Protein AF-A0A6J8DBR2-F1 (afdb_monomer_lite)

Structure (mmCIF, N/CA/C/O backbone):
data_AF-A0A6J8DBR2-F1
#
_entry.id   AF-A0A6J8DBR2-F1
#
loop_
_atom_site.group_PDB
_atom_site.id
_atom_site.type_symbol
_atom_site.label_atom_id
_atom_site.label_alt_id
_atom_site.label_comp_id
_atom_site.label_asym_id
_atom_site.label_entity_id
_atom_site.label_seq_id
_atom_site.pdbx_PDB_ins_code
_atom_site.Cartn_x
_atom_site.Cartn_y
_atom_site.Cartn_z
_atom_site.occupancy
_atom_site.B_iso_or_equiv
_atom_site.auth_seq_id
_atom_site.auth_comp_id
_atom_site.auth_asym_id
_atom_site.auth_atom_id
_atom_site.pdbx_PDB_model_num
ATOM 1 N N . MET A 1 1 ? 17.449 2.218 -19.842 1.00 31.30 1 MET A N 1
ATOM 2 C CA . MET A 1 1 ? 16.636 1.749 -18.700 1.00 31.30 1 MET A CA 1
ATOM 3 C C . MET A 1 1 ? 17.325 2.241 -17.444 1.00 31.30 1 MET A C 1
ATOM 5 O O . MET A 1 1 ? 18.382 1.728 -17.113 1.00 31.30 1 MET A O 1
ATOM 9 N N . THR A 1 2 ? 16.802 3.295 -16.831 1.00 33.81 2 THR A N 1
ATOM 10 C CA . THR A 1 2 ? 17.349 3.922 -15.623 1.00 33.81 2 THR A CA 1
ATOM 11 C C . THR A 1 2 ? 16.682 3.278 -14.413 1.00 33.81 2 THR A C 1
ATOM 13 O O . THR A 1 2 ? 15.585 3.659 -14.018 1.00 33.81 2 THR A O 1
ATOM 16 N N . TYR A 1 3 ? 17.304 2.231 -13.873 1.00 38.84 3 TYR A N 1
ATOM 17 C CA . TYR A 1 3 ? 16.944 1.744 -12.544 1.00 38.84 3 TYR A CA 1
ATOM 18 C C . TYR A 1 3 ? 17.380 2.788 -11.505 1.00 38.84 3 TYR A C 1
ATOM 20 O O . TYR A 1 3 ? 18.419 3.419 -11.684 1.00 38.84 3 TYR A O 1
ATOM 28 N N . ILE A 1 4 ? 16.598 2.986 -10.440 1.00 47.44 4 ILE A N 1
ATOM 29 C CA . ILE A 1 4 ? 16.997 3.879 -9.339 1.00 47.44 4 ILE A CA 1
ATOM 30 C C . ILE A 1 4 ? 18.270 3.349 -8.650 1.00 47.44 4 ILE A C 1
ATOM 32 O O . ILE A 1 4 ? 18.512 2.147 -8.662 1.00 47.44 4 ILE A 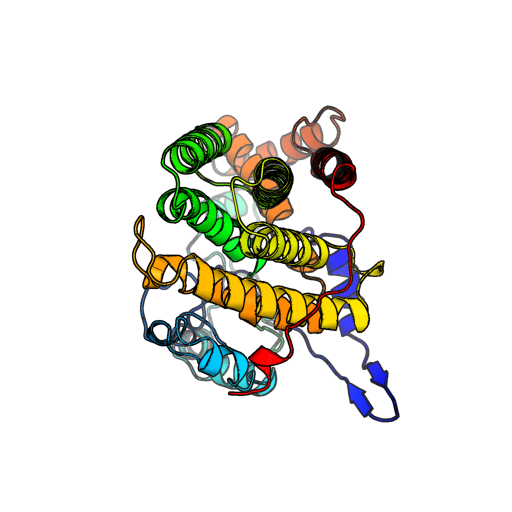O 1
ATOM 36 N N . ASN A 1 5 ? 19.072 4.200 -8.004 1.00 53.81 5 ASN A N 1
ATOM 37 C CA . ASN A 1 5 ? 20.352 3.771 -7.407 1.00 53.81 5 ASN A CA 1
ATOM 38 C C . ASN A 1 5 ? 20.201 2.621 -6.399 1.00 53.81 5 ASN A C 1
ATOM 40 O O . ASN A 1 5 ? 20.903 1.625 -6.513 1.00 53.81 5 ASN A O 1
ATOM 44 N N . ALA A 1 6 ? 19.190 2.682 -5.522 1.00 49.78 6 ALA A N 1
ATOM 45 C CA . ALA A 1 6 ? 18.876 1.596 -4.581 1.00 49.78 6 ALA A CA 1
ATOM 46 C C . ALA A 1 6 ? 18.621 0.250 -5.284 1.00 49.78 6 ALA A C 1
ATOM 48 O O . ALA A 1 6 ? 18.803 -0.820 -4.717 1.00 49.78 6 ALA A O 1
ATOM 49 N N . ARG A 1 7 ? 18.176 0.295 -6.542 1.00 55.38 7 ARG A N 1
ATOM 50 C CA . ARG A 1 7 ? 17.986 -0.888 -7.368 1.00 55.38 7 ARG A CA 1
ATOM 51 C C . ARG A 1 7 ? 19.283 -1.403 -7.975 1.00 55.38 7 ARG A C 1
ATOM 53 O O . ARG A 1 7 ? 19.456 -2.612 -8.069 1.00 55.38 7 ARG A O 1
ATOM 60 N N . LEU A 1 8 ? 20.167 -0.519 -8.409 1.00 57.44 8 LEU A N 1
ATOM 61 C CA . LEU A 1 8 ? 21.484 -0.930 -8.888 1.00 57.44 8 LEU A CA 1
ATOM 62 C C . LEU A 1 8 ? 22.277 -1.595 -7.751 1.00 57.44 8 LEU A C 1
ATOM 64 O O . LEU A 1 8 ? 22.785 -2.693 -7.946 1.00 57.44 8 LEU A O 1
ATOM 68 N N . GLU A 1 9 ? 22.231 -1.010 -6.551 1.00 61.28 9 GLU A N 1
ATOM 69 C CA . GLU A 1 9 ? 22.830 -1.560 -5.326 1.00 61.28 9 GLU A CA 1
ATOM 70 C C . GLU A 1 9 ? 22.276 -2.952 -4.973 1.00 61.28 9 GLU A C 1
ATOM 72 O O . GLU A 1 9 ? 23.047 -3.888 -4.770 1.00 61.28 9 GLU A O 1
ATOM 77 N N . ASP A 1 10 ? 20.947 -3.131 -4.964 1.00 56.19 10 ASP A N 1
ATOM 78 C CA . ASP A 1 10 ? 20.334 -4.445 -4.717 1.00 56.19 10 ASP A CA 1
ATOM 79 C C . ASP A 1 10 ? 20.822 -5.493 -5.733 1.00 56.19 10 ASP A C 1
ATOM 81 O O . ASP A 1 10 ? 21.137 -6.621 -5.362 1.00 56.19 10 ASP A O 1
ATOM 85 N N . ILE A 1 11 ? 20.891 -5.142 -7.023 1.00 57.16 11 ILE A N 1
ATOM 86 C CA . ILE A 1 11 ? 21.335 -6.065 -8.081 1.00 57.16 11 ILE A CA 1
ATOM 87 C C . ILE A 1 11 ? 22.791 -6.498 -7.867 1.00 57.16 11 ILE A C 1
ATOM 89 O O . ILE A 1 11 ? 23.103 -7.671 -8.083 1.00 57.16 11 ILE A O 1
ATOM 93 N N . GLU A 1 12 ? 23.659 -5.580 -7.445 1.00 60.53 12 GLU A N 1
ATOM 94 C CA . GLU A 1 12 ? 25.066 -5.863 -7.149 1.00 60.53 12 GLU A CA 1
ATOM 95 C C . GLU A 1 12 ? 25.210 -6.777 -5.923 1.00 60.53 12 GLU A C 1
ATOM 97 O O . GLU A 1 12 ? 25.895 -7.796 -5.999 1.00 60.53 12 GLU A O 1
ATOM 102 N N . LEU A 1 13 ? 24.488 -6.492 -4.833 1.00 56.69 13 LEU A N 1
ATOM 103 C CA . LEU A 1 13 ? 24.531 -7.286 -3.596 1.00 56.69 13 LEU A CA 1
ATOM 104 C C . LEU A 1 13 ? 23.936 -8.694 -3.754 1.00 56.69 13 LEU A C 1
ATOM 106 O O . LEU A 1 13 ? 24.367 -9.632 -3.087 1.00 56.69 13 LEU A O 1
ATOM 110 N N . LEU A 1 14 ? 22.961 -8.867 -4.648 1.00 55.88 14 LEU A N 1
ATOM 111 C CA . LEU A 1 14 ? 22.326 -10.160 -4.933 1.00 55.88 14 LEU A CA 1
ATOM 112 C C . LEU A 1 14 ? 23.203 -11.113 -5.763 1.00 55.88 14 LEU A C 1
ATOM 114 O O . LEU A 1 14 ? 22.860 -12.290 -5.914 1.00 55.88 14 LEU A O 1
ATOM 118 N N . ALA A 1 15 ? 24.306 -10.627 -6.337 1.00 53.41 15 ALA A N 1
ATOM 119 C CA . ALA A 1 15 ? 25.238 -11.461 -7.090 1.00 53.41 15 ALA A CA 1
ATOM 120 C C . ALA A 1 15 ? 26.110 -12.343 -6.177 1.00 53.41 15 ALA A C 1
ATOM 122 O O . ALA A 1 15 ? 26.599 -13.387 -6.621 1.00 53.41 15 ALA A O 1
ATOM 123 N N . GLU A 1 16 ? 26.269 -11.957 -4.909 1.00 54.34 16 GLU A N 1
ATOM 124 C CA . GLU A 1 16 ? 27.144 -12.617 -3.945 1.00 54.34 16 GLU A CA 1
ATOM 125 C C . GLU A 1 16 ? 26.337 -13.439 -2.929 1.00 54.34 16 GLU A C 1
ATOM 127 O O . GLU A 1 16 ? 25.339 -12.996 -2.362 1.00 54.34 16 GLU A O 1
ATOM 132 N N . GLY A 1 17 ? 26.762 -14.682 -2.695 1.00 56.06 17 GLY A N 1
ATOM 133 C CA . GLY A 1 17 ? 26.164 -15.530 -1.668 1.00 56.06 17 GLY A CA 1
ATOM 134 C C . GLY A 1 17 ? 26.441 -14.982 -0.272 1.00 56.06 17 GLY A C 1
ATOM 135 O O . GLY A 1 17 ? 27.594 -14.764 0.088 1.00 56.06 17 GLY A O 1
ATOM 136 N N . THR A 1 18 ? 25.410 -14.800 0.548 1.00 56.75 18 THR A N 1
ATOM 137 C CA . THR A 1 18 ? 25.571 -14.330 1.929 1.00 56.75 18 THR A CA 1
ATOM 138 C C . THR A 1 18 ? 25.782 -15.517 2.865 1.00 56.75 18 THR A C 1
ATOM 140 O O . THR A 1 18 ? 24.932 -16.396 2.941 1.00 56.75 18 THR A O 1
ATOM 143 N N . ASN A 1 19 ? 26.880 -15.572 3.623 1.00 54.66 19 ASN A N 1
ATOM 144 C CA . ASN A 1 19 ? 27.064 -16.599 4.655 1.00 54.66 19 ASN A CA 1
ATOM 145 C C . ASN A 1 19 ? 26.562 -16.090 6.010 1.00 54.66 19 ASN A C 1
ATOM 147 O O . ASN A 1 19 ? 27.045 -15.074 6.509 1.00 54.66 19 ASN A O 1
ATOM 151 N N . TYR A 1 20 ? 25.636 -16.808 6.642 1.00 47.53 20 TYR A N 1
ATOM 152 C CA . TYR A 1 20 ? 25.272 -16.558 8.033 1.00 47.53 20 TYR A CA 1
ATOM 153 C C . TYR A 1 20 ? 25.314 -17.855 8.838 1.00 47.53 20 TYR A C 1
ATOM 155 O O . TYR A 1 20 ? 24.566 -18.795 8.571 1.00 47.53 20 TYR A O 1
ATOM 163 N N . LYS A 1 21 ? 26.193 -17.893 9.850 1.00 66.62 21 LYS A N 1
ATOM 164 C CA . LYS A 1 21 ? 26.411 -19.048 10.742 1.00 66.62 21 LYS A CA 1
ATOM 165 C C . LYS A 1 21 ? 26.707 -20.358 9.991 1.00 66.62 21 LYS A C 1
ATOM 167 O O . LYS A 1 21 ? 26.198 -21.412 10.357 1.00 66.62 21 LYS A O 1
ATOM 172 N N . GLY A 1 22 ? 27.517 -20.289 8.933 1.00 60.62 22 GLY A N 1
ATOM 173 C CA . GLY A 1 22 ? 27.901 -21.456 8.133 1.00 60.62 22 GLY A CA 1
ATOM 174 C C . GLY A 1 22 ? 26.866 -21.872 7.085 1.00 60.62 22 GLY A C 1
ATOM 175 O O . GLY A 1 22 ? 27.124 -22.794 6.316 1.00 60.62 22 GLY A O 1
ATOM 176 N N . ILE A 1 23 ? 25.721 -21.189 7.012 1.00 44.62 23 ILE A N 1
ATOM 177 C CA . ILE A 1 23 ? 24.704 -21.405 5.983 1.00 44.62 23 ILE A CA 1
ATOM 178 C C . ILE A 1 23 ? 24.906 -20.348 4.896 1.00 44.62 23 ILE A C 1
ATOM 180 O O . ILE A 1 23 ? 24.787 -19.153 5.162 1.00 44.62 23 ILE A O 1
ATOM 184 N N . ASN A 1 24 ? 25.224 -20.787 3.678 1.00 49.47 24 ASN A N 1
ATOM 185 C CA . ASN A 1 24 ? 25.293 -19.917 2.504 1.00 49.47 24 ASN A CA 1
ATOM 186 C C . ASN A 1 24 ? 23.889 -19.698 1.924 1.00 49.47 24 ASN A C 1
ATOM 188 O O . ASN A 1 24 ? 23.229 -20.640 1.484 1.00 49.47 24 ASN A O 1
ATOM 192 N N . PHE A 1 25 ? 23.468 -18.442 1.885 1.00 46.59 25 PHE A N 1
ATOM 193 C CA . PHE A 1 25 ? 22.261 -17.941 1.247 1.00 46.59 25 PHE A CA 1
ATOM 194 C C . PHE A 1 25 ? 22.632 -17.417 -0.143 1.00 46.59 25 PHE A C 1
ATOM 196 O O . PHE A 1 25 ? 23.200 -16.342 -0.288 1.00 46.59 25 PHE A O 1
ATOM 203 N N . ASN A 1 26 ? 22.340 -18.200 -1.180 1.00 53.78 26 ASN A N 1
ATOM 204 C CA . ASN A 1 26 ? 22.498 -17.783 -2.576 1.00 53.78 26 ASN A CA 1
ATOM 205 C C . ASN A 1 26 ? 21.139 -17.325 -3.117 1.00 53.78 26 ASN A C 1
ATOM 207 O O . ASN A 1 26 ? 20.490 -18.053 -3.879 1.00 53.78 26 ASN A O 1
ATOM 211 N N . ASP A 1 27 ? 20.686 -16.144 -2.702 1.00 49.22 27 ASP A N 1
ATOM 212 C CA . ASP A 1 27 ? 19.387 -15.612 -3.114 1.00 49.22 27 ASP A CA 1
ATOM 213 C C . ASP A 1 27 ? 19.459 -15.080 -4.554 1.00 49.22 27 ASP A C 1
ATOM 215 O O . ASP A 1 27 ? 19.742 -13.918 -4.826 1.00 49.22 27 ASP A O 1
ATOM 219 N N . LYS A 1 28 ? 19.193 -15.962 -5.527 1.00 43.69 28 LYS A N 1
ATOM 220 C CA . LYS A 1 28 ? 19.110 -15.594 -6.948 1.00 43.69 28 LYS A CA 1
ATOM 221 C C . LYS A 1 28 ? 17.783 -14.910 -7.240 1.00 43.69 28 LYS A C 1
ATOM 223 O O . LYS A 1 28 ? 16.779 -15.567 -7.523 1.00 43.69 28 LYS A O 1
ATOM 228 N N . ILE A 1 29 ? 17.798 -13.586 -7.221 1.00 40.94 29 ILE A N 1
ATOM 229 C CA . ILE A 1 29 ? 16.631 -12.765 -7.522 1.00 40.94 29 ILE A CA 1
ATOM 230 C C . ILE A 1 29 ? 16.645 -12.339 -8.986 1.00 40.94 29 ILE A C 1
ATOM 232 O O . ILE A 1 29 ? 17.673 -12.176 -9.637 1.00 40.94 29 ILE A O 1
ATOM 236 N N . ARG A 1 30 ? 15.446 -12.264 -9.540 1.00 43.66 30 ARG A N 1
ATOM 237 C CA . ARG A 1 30 ? 15.173 -12.135 -10.960 1.00 43.66 30 ARG A CA 1
ATOM 238 C C . ARG A 1 30 ? 13.923 -11.290 -11.094 1.00 43.66 30 ARG A C 1
ATOM 240 O O . ARG A 1 30 ? 13.002 -11.505 -10.311 1.00 43.66 30 ARG A O 1
ATOM 247 N N . ILE A 1 31 ? 13.887 -10.319 -12.003 1.00 39.56 31 ILE A N 1
ATOM 248 C CA . ILE A 1 31 ? 12.867 -9.268 -11.916 1.00 39.56 31 ILE A CA 1
ATOM 249 C C . ILE A 1 31 ? 12.296 -8.964 -13.293 1.00 39.56 31 ILE A C 1
ATOM 251 O O . ILE A 1 31 ? 13.036 -8.699 -14.236 1.00 39.56 31 ILE A O 1
ATOM 255 N N . CYS A 1 32 ? 10.973 -9.056 -13.403 1.00 37.34 32 CYS A N 1
ATOM 256 C CA . CYS A 1 32 ? 10.223 -8.807 -14.627 1.00 37.34 32 CYS A CA 1
ATOM 257 C C . CYS A 1 32 ? 9.360 -7.553 -14.518 1.00 37.34 32 CYS A C 1
ATOM 259 O O . CYS A 1 32 ? 8.830 -7.236 -13.457 1.00 37.34 32 CYS A O 1
ATOM 261 N N . SER A 1 33 ? 9.186 -6.897 -15.661 1.00 33.50 33 SER A N 1
ATOM 262 C CA . SER A 1 33 ? 8.211 -5.845 -15.912 1.00 33.50 33 SER A CA 1
ATOM 263 C C . SER A 1 33 ? 6.833 -6.453 -16.209 1.00 33.50 33 SER A C 1
ATOM 265 O O . SER A 1 33 ? 6.676 -7.229 -17.152 1.00 33.50 33 SER A O 1
ATOM 267 N N . GLY A 1 34 ? 5.829 -6.107 -15.401 1.00 40.66 34 GLY A N 1
ATOM 268 C CA . GLY A 1 34 ? 4.424 -6.437 -15.646 1.00 40.66 34 GLY A CA 1
ATOM 269 C C . GLY A 1 34 ? 3.565 -6.325 -14.386 1.00 40.66 34 GLY A C 1
ATOM 270 O O . GLY A 1 34 ? 3.950 -6.826 -13.333 1.00 40.66 34 GLY A O 1
ATOM 271 N N . ASP A 1 35 ? 2.390 -5.707 -14.507 1.00 43.00 35 ASP A N 1
ATOM 272 C CA . ASP A 1 35 ? 1.437 -5.584 -13.401 1.00 43.00 35 ASP A CA 1
ATOM 273 C C . ASP A 1 35 ? 0.797 -6.944 -13.077 1.00 43.00 35 ASP A C 1
ATOM 275 O O . ASP A 1 35 ? 0.165 -7.556 -13.942 1.00 43.00 35 ASP A O 1
ATOM 279 N N . ASN A 1 36 ? 0.925 -7.384 -11.820 1.00 46.94 36 ASN A N 1
ATOM 280 C CA . ASN A 1 36 ? 0.110 -8.421 -11.170 1.00 46.94 36 ASN A CA 1
ATOM 281 C C . ASN A 1 36 ? -0.189 -9.686 -12.013 1.00 46.94 36 ASN A C 1
ATOM 283 O O . ASN A 1 36 ? -1.355 -9.929 -12.342 1.00 46.94 36 ASN A O 1
ATOM 287 N N . PRO A 1 37 ? 0.802 -10.545 -12.338 1.00 46.62 37 PRO A N 1
ATOM 288 C CA . PRO A 1 37 ? 0.497 -11.816 -12.990 1.00 46.62 37 PRO A CA 1
ATOM 289 C C . PRO A 1 37 ? -0.256 -12.745 -12.025 1.00 46.62 37 PRO A C 1
ATOM 291 O O . PRO A 1 37 ? 0.231 -13.099 -10.946 1.00 46.62 37 PRO A O 1
ATOM 294 N N . ALA A 1 38 ? -1.452 -13.170 -12.423 1.00 46.66 38 ALA A N 1
ATOM 295 C CA . ALA A 1 38 ? -2.179 -14.240 -11.749 1.00 46.66 38 ALA A CA 1
ATOM 296 C C . ALA A 1 38 ? -1.380 -15.558 -11.843 1.00 46.66 38 ALA A C 1
ATOM 298 O O . ALA A 1 38 ? -0.796 -15.848 -12.880 1.00 46.66 38 ALA A O 1
ATOM 299 N N . ARG A 1 39 ? -1.374 -16.418 -10.809 1.00 51.16 39 ARG A N 1
ATOM 300 C CA . ARG A 1 39 ? -0.570 -17.675 -10.813 1.00 51.16 39 ARG A CA 1
ATOM 301 C C . ARG A 1 39 ? -0.874 -18.599 -11.987 1.00 51.16 39 ARG A C 1
ATOM 303 O O . ARG A 1 39 ? -0.019 -19.364 -12.409 1.00 51.16 39 ARG A O 1
ATOM 310 N N . GLN A 1 40 ? -2.104 -18.545 -12.480 1.00 51.47 40 GLN A N 1
ATOM 311 C CA . GLN A 1 40 ? -2.572 -19.344 -13.611 1.00 51.47 40 GLN A CA 1
ATOM 312 C C . GLN A 1 40 ? -2.138 -18.753 -14.964 1.00 51.47 40 GLN A C 1
ATOM 314 O O . GLN A 1 40 ? -2.174 -19.447 -15.978 1.00 51.47 40 GLN A O 1
ATOM 319 N N . PHE A 1 41 ? -1.736 -17.478 -14.975 1.00 46.97 41 PHE A N 1
ATOM 320 C CA . PHE A 1 41 ? -1.455 -16.668 -16.153 1.00 46.97 41 PHE A CA 1
ATOM 321 C C . PHE A 1 41 ? -0.109 -15.959 -15.961 1.00 46.97 41 PHE A C 1
ATOM 323 O O . PHE A 1 41 ? -0.001 -14.862 -15.426 1.00 46.97 41 PHE A O 1
ATOM 330 N N . GLU A 1 42 ? 0.937 -16.641 -16.404 1.00 47.50 42 GLU A N 1
ATOM 331 C CA . GLU A 1 42 ? 2.366 -16.394 -16.169 1.00 47.50 42 GLU A CA 1
ATOM 332 C C . GLU A 1 42 ? 2.919 -15.039 -16.641 1.00 47.50 42 GLU A C 1
ATOM 334 O O . GLU A 1 42 ? 4.114 -14.784 -16.505 1.00 47.50 42 GLU A O 1
ATOM 339 N N . SER A 1 43 ? 2.090 -14.162 -17.210 1.00 38.00 43 SER A N 1
ATOM 340 C CA . SER A 1 43 ? 2.501 -12.824 -17.630 1.00 38.00 43 SER A CA 1
ATOM 341 C C . SER A 1 43 ? 1.312 -11.871 -17.783 1.00 38.00 43 SER A C 1
ATOM 343 O O . SER A 1 43 ? 0.372 -12.171 -18.523 1.00 38.00 43 SER A O 1
ATOM 345 N N . GLY A 1 44 ? 1.434 -10.678 -17.195 1.00 40.94 44 GLY A N 1
ATOM 346 C CA . GLY A 1 44 ? 0.600 -9.510 -17.489 1.00 40.94 44 GLY A CA 1
ATOM 347 C C . GLY A 1 44 ? -0.799 -9.507 -16.871 1.00 40.94 44 GLY A C 1
ATOM 348 O O . GLY A 1 44 ? -1.240 -10.478 -16.259 1.00 40.94 44 GLY A O 1
ATOM 349 N N . GLN A 1 45 ? -1.490 -8.377 -17.069 1.00 34.78 45 GLN A N 1
ATOM 350 C CA . GLN A 1 45 ? -2.855 -8.103 -16.613 1.00 34.78 45 GLN A CA 1
ATOM 351 C C . GLN A 1 45 ? -3.884 -9.042 -17.271 1.00 34.78 45 GLN A C 1
ATOM 353 O O . GLN A 1 45 ? -4.685 -8.624 -18.106 1.00 34.78 45 GLN A O 1
ATOM 358 N N . GLN A 1 46 ? -3.908 -10.323 -16.912 1.00 41.25 46 GLN A N 1
ATOM 359 C CA . GLN A 1 46 ? -5.060 -11.171 -17.200 1.00 41.25 46 GLN A CA 1
ATOM 360 C C . GLN A 1 46 ? -5.986 -11.188 -15.987 1.00 41.25 46 GLN A C 1
ATOM 362 O O . GLN A 1 46 ? -5.720 -11.804 -14.958 1.00 41.25 46 GLN A O 1
ATOM 367 N N . ARG A 1 47 ? -7.098 -10.454 -16.121 1.00 41.06 47 ARG A N 1
ATOM 368 C CA . ARG A 1 47 ? -8.219 -10.458 -15.177 1.00 41.06 47 ARG A CA 1
ATOM 369 C C . ARG A 1 47 ? -8.987 -11.773 -15.334 1.00 41.06 47 ARG A C 1
ATOM 371 O O . ARG A 1 47 ? -9.778 -11.919 -16.258 1.00 41.06 47 ARG A O 1
ATOM 378 N N . GLY A 1 48 ? -8.751 -12.725 -14.436 1.00 49.47 48 GLY A N 1
ATOM 379 C CA . GLY A 1 48 ? -9.451 -14.011 -14.400 1.00 49.47 48 GLY A CA 1
ATOM 380 C C . GLY A 1 48 ? -8.631 -15.087 -13.689 1.00 49.47 48 GLY A C 1
ATOM 381 O O . GLY A 1 48 ? -7.420 -14.947 -13.556 1.00 49.47 48 GLY A O 1
ATOM 382 N N . GLY A 1 49 ? -9.289 -16.148 -13.214 1.00 57.59 49 GLY A N 1
ATOM 383 C CA . GLY A 1 49 ? -8.646 -17.281 -12.534 1.00 57.59 49 GLY A CA 1
ATOM 384 C C . GLY A 1 49 ? -8.927 -17.390 -11.031 1.00 57.59 49 GLY A C 1
ATOM 385 O O . GLY A 1 49 ? -9.468 -16.472 -10.417 1.00 57.59 49 GLY A O 1
ATOM 386 N N . GLN A 1 50 ? -8.583 -18.538 -10.437 1.00 65.38 50 GLN A N 1
ATOM 387 C CA . GLN A 1 50 ? -8.761 -18.781 -8.991 1.00 65.38 50 GLN A CA 1
ATOM 388 C C . GLN A 1 50 ? -7.663 -18.111 -8.155 1.00 65.38 50 GLN A C 1
ATOM 390 O O . GLN A 1 50 ? -7.906 -17.741 -7.012 1.00 65.38 50 GLN A O 1
ATOM 395 N N . TYR A 1 51 ? -6.475 -17.891 -8.725 1.00 69.31 51 TYR A N 1
ATOM 396 C CA . TYR A 1 51 ? -5.309 -17.356 -8.016 1.00 69.31 51 TYR A CA 1
ATOM 397 C C . TYR A 1 51 ? -4.889 -16.002 -8.583 1.00 69.31 51 TYR A C 1
ATOM 399 O O . TYR A 1 51 ? -4.419 -15.924 -9.716 1.00 69.31 51 TYR A O 1
ATOM 407 N N . SER A 1 52 ? -4.998 -14.949 -7.779 1.00 66.62 52 SER A N 1
ATOM 408 C CA . SER A 1 52 ? -4.582 -13.586 -8.138 1.00 66.62 52 SER A CA 1
ATOM 409 C C . SER A 1 52 ? -3.141 -13.245 -7.735 1.00 66.62 52 SER A C 1
ATOM 411 O O . SER A 1 52 ? -2.601 -12.263 -8.228 1.00 66.62 52 SER A O 1
ATOM 413 N N . CYS A 1 53 ? -2.511 -14.058 -6.879 1.00 68.31 53 CYS A N 1
ATOM 414 C CA . CYS A 1 53 ? -1.102 -13.965 -6.473 1.00 68.31 53 CYS A CA 1
ATOM 415 C C . CYS A 1 53 ? -0.343 -15.232 -6.902 1.00 68.31 53 CYS A C 1
ATOM 417 O O . CYS A 1 53 ? -0.928 -16.315 -6.959 1.00 68.31 53 CYS A O 1
ATOM 419 N N . LEU A 1 54 ? 0.984 -15.146 -7.052 1.00 64.88 54 LEU A N 1
ATOM 420 C CA . LEU A 1 54 ? 1.874 -16.315 -7.190 1.00 64.88 54 LEU A CA 1
ATOM 421 C C . LEU A 1 54 ? 2.016 -17.141 -5.903 1.00 64.88 54 LEU A C 1
ATOM 423 O O . LEU A 1 54 ? 2.589 -18.227 -5.928 1.00 64.88 54 LEU A O 1
ATOM 427 N N . CYS A 1 55 ? 1.494 -16.633 -4.788 1.00 71.12 55 CYS A N 1
ATOM 428 C CA . CYS A 1 55 ? 1.595 -17.269 -3.487 1.00 71.12 55 CYS A CA 1
ATOM 429 C C . CYS A 1 55 ? 0.844 -18.590 -3.399 1.00 71.12 55 CYS A C 1
ATOM 431 O O . CYS A 1 55 ? 1.266 -19.458 -2.659 1.00 71.12 55 CYS A O 1
ATOM 433 N N . GLY A 1 56 ? -0.208 -18.767 -4.202 1.00 70.44 56 GLY A N 1
ATOM 434 C CA . GLY A 1 56 ? -0.970 -20.008 -4.245 1.00 70.44 56 GLY A CA 1
ATOM 435 C C . GLY A 1 56 ? -2.165 -20.069 -3.302 1.00 70.44 56 GLY A C 1
ATOM 436 O O . GLY A 1 56 ? -2.846 -21.092 -3.275 1.00 70.44 56 GLY A O 1
ATOM 437 N N . VAL A 1 57 ? -2.469 -18.971 -2.611 1.00 78.69 57 VAL A N 1
ATOM 438 C CA . VAL A 1 57 ? -3.743 -18.781 -1.913 1.00 78.69 57 VAL A CA 1
ATOM 439 C C . VAL A 1 57 ? -4.818 -18.407 -2.935 1.00 78.69 57 VAL A C 1
ATOM 441 O O . VAL A 1 57 ? -4.625 -17.486 -3.735 1.00 78.69 57 VAL A O 1
ATOM 444 N N . ASP A 1 58 ? -5.943 -19.129 -2.929 1.00 80.38 58 ASP A N 1
ATOM 445 C CA . ASP A 1 58 ? -7.105 -18.799 -3.764 1.00 80.38 58 ASP A CA 1
ATOM 446 C C . ASP A 1 58 ? -7.582 -17.375 -3.437 1.00 80.38 58 ASP A C 1
ATOM 448 O O . ASP A 1 58 ? -7.687 -16.989 -2.272 1.00 80.38 58 ASP A O 1
ATOM 452 N N . SER A 1 59 ? -7.891 -16.592 -4.467 1.00 79.19 59 SER A N 1
ATOM 453 C CA . SER A 1 59 ? -8.408 -15.226 -4.353 1.00 79.19 59 SER A CA 1
ATOM 454 C C . SER A 1 59 ? -9.676 -15.125 -3.494 1.00 79.19 59 SER A C 1
ATOM 456 O O . SER A 1 59 ? -9.901 -14.109 -2.839 1.00 79.19 59 SER A O 1
ATOM 458 N N . LYS A 1 60 ? -10.505 -16.176 -3.451 1.00 81.81 60 LYS A N 1
ATOM 459 C CA . LYS A 1 60 ? -11.674 -16.275 -2.561 1.00 81.81 60 LYS A CA 1
ATOM 460 C C . LYS A 1 60 ? -11.272 -16.443 -1.097 1.00 81.81 60 LYS A C 1
ATOM 462 O O . LYS A 1 60 ? -12.031 -16.071 -0.208 1.00 81.81 60 LYS A O 1
ATOM 467 N N . SER A 1 61 ? -10.082 -16.978 -0.848 1.00 85.25 61 SER A N 1
ATOM 468 C CA . SER A 1 61 ? -9.539 -17.245 0.480 1.00 85.25 61 SER A CA 1
ATOM 469 C C . SER A 1 61 ? -8.588 -16.157 0.981 1.00 85.25 61 SER A C 1
ATOM 471 O O . SER A 1 61 ? -8.083 -16.283 2.091 1.00 85.25 61 SER A O 1
ATOM 473 N N . HIS A 1 62 ? -8.389 -15.061 0.239 1.00 85.62 62 HIS A N 1
ATOM 474 C CA . HIS A 1 62 ? -7.642 -13.878 0.710 1.00 85.62 62 HIS A CA 1
ATOM 475 C C . HIS A 1 62 ? -8.250 -13.260 1.972 1.00 85.62 62 HIS A C 1
ATOM 477 O O . HIS A 1 62 ? -7.547 -12.716 2.819 1.00 85.62 62 HIS A O 1
ATOM 483 N N . ILE A 1 63 ? -9.561 -13.432 2.151 1.00 83.75 63 ILE A N 1
ATOM 484 C CA . ILE A 1 63 ? -10.257 -13.057 3.378 1.00 83.75 63 ILE A CA 1
ATOM 485 C C . ILE A 1 63 ? -9.942 -14.007 4.552 1.00 83.75 63 ILE A C 1
ATOM 487 O O . ILE A 1 63 ? -10.260 -13.698 5.692 1.00 83.75 63 ILE A O 1
ATOM 491 N N . ASN A 1 64 ? -9.317 -15.161 4.360 1.00 85.81 64 ASN A N 1
ATOM 492 C CA . ASN A 1 64 ? -8.919 -16.004 5.482 1.00 85.81 64 ASN A CA 1
ATOM 493 C C . ASN A 1 64 ? -7.486 -15.646 5.901 1.00 85.81 64 ASN A C 1
ATOM 495 O O . ASN A 1 64 ? -6.522 -16.173 5.351 1.00 85.81 64 ASN A O 1
ATOM 499 N N . LEU A 1 65 ? -7.353 -14.732 6.869 1.00 82.81 65 LEU A N 1
ATOM 500 C CA . LEU A 1 65 ? -6.049 -14.282 7.369 1.00 82.81 65 LEU A CA 1
ATOM 501 C C . LEU A 1 65 ? -5.228 -15.425 7.959 1.00 82.81 65 LEU A C 1
ATOM 503 O O . LEU A 1 65 ? -4.031 -15.499 7.713 1.00 82.81 65 LEU A O 1
ATOM 507 N N . GLU A 1 66 ? -5.868 -16.326 8.702 1.00 82.69 66 GLU A N 1
ATOM 508 C CA . GLU A 1 66 ? -5.194 -17.478 9.292 1.00 82.69 66 GLU A CA 1
ATOM 509 C C . GLU A 1 66 ? -4.590 -18.366 8.202 1.00 82.69 66 GLU A C 1
ATOM 511 O O . GLU A 1 66 ? -3.411 -18.709 8.270 1.00 82.69 66 GLU A O 1
ATOM 516 N N . LEU A 1 67 ? -5.364 -18.664 7.154 1.00 84.25 67 LEU A N 1
ATOM 517 C CA . LEU A 1 67 ? -4.860 -19.380 5.988 1.00 84.25 67 LEU A CA 1
ATOM 518 C C . LEU A 1 67 ? -3.713 -18.614 5.324 1.00 84.25 67 LEU A C 1
ATOM 520 O O . LEU A 1 67 ? -2.701 -19.228 5.011 1.00 84.25 67 LEU A O 1
ATOM 524 N N . CYS A 1 68 ? -3.848 -17.301 5.117 1.00 82.62 68 CYS A N 1
ATOM 525 C CA . CYS A 1 68 ? -2.824 -16.486 4.460 1.00 82.62 68 CYS A CA 1
ATOM 526 C C . CYS A 1 68 ? -1.503 -16.469 5.244 1.00 82.62 68 CYS A C 1
ATOM 528 O O . CYS A 1 68 ? -0.448 -16.617 4.638 1.00 82.62 68 CYS A O 1
ATOM 530 N N . PHE A 1 69 ? -1.551 -16.333 6.574 1.00 79.06 69 PHE A N 1
ATOM 531 C CA . PHE A 1 69 ? -0.358 -16.315 7.429 1.00 79.06 69 PHE A CA 1
ATOM 532 C C . PHE A 1 69 ? 0.250 -17.705 7.646 1.00 79.06 69 PHE A C 1
ATOM 534 O O . PHE A 1 69 ? 1.465 -17.820 7.786 1.00 79.06 69 PHE A O 1
ATOM 541 N N . LYS A 1 70 ? -0.570 -18.764 7.666 1.00 78.88 70 LYS A N 1
ATOM 542 C CA . LYS A 1 70 ? -0.089 -20.155 7.740 1.00 78.88 70 LYS A CA 1
ATOM 543 C C . LYS A 1 70 ? 0.369 -20.691 6.385 1.00 78.88 70 LYS A C 1
ATOM 545 O O . LYS A 1 70 ? 0.997 -21.750 6.334 1.00 78.88 70 LYS A O 1
ATOM 550 N N . HIS A 1 71 ? 0.049 -20.004 5.287 1.00 76.50 71 HIS A N 1
ATOM 551 C CA . HIS A 1 71 ? 0.423 -20.457 3.960 1.00 76.50 71 HIS A CA 1
ATOM 552 C C . HIS A 1 71 ? 1.942 -20.456 3.819 1.00 76.50 71 HIS A C 1
ATOM 554 O O . HIS A 1 71 ? 2.606 -19.433 3.983 1.00 76.50 71 HIS A O 1
ATOM 560 N N . LYS A 1 72 ? 2.506 -21.619 3.496 1.00 71.00 72 LYS A N 1
ATOM 561 C CA . LYS A 1 72 ? 3.939 -21.728 3.262 1.00 71.00 72 LYS A CA 1
ATOM 562 C C . LYS A 1 72 ? 4.277 -20.982 1.976 1.00 71.00 72 LYS A C 1
ATOM 564 O O . LYS A 1 72 ? 3.827 -21.366 0.899 1.00 71.00 72 LYS A O 1
ATOM 569 N N . ALA A 1 73 ? 5.089 -19.937 2.093 1.00 66.06 73 ALA A N 1
ATOM 570 C CA . ALA A 1 73 ? 5.586 -19.216 0.935 1.00 66.06 73 ALA A CA 1
ATOM 571 C C . ALA A 1 73 ? 6.300 -20.186 -0.020 1.00 66.06 73 ALA A C 1
ATOM 573 O O . ALA A 1 73 ? 7.213 -20.908 0.387 1.00 66.06 73 ALA A O 1
ATOM 574 N N . CYS A 1 74 ? 5.896 -20.182 -1.293 1.00 63.41 74 CYS A N 1
ATOM 575 C CA . CYS A 1 74 ? 6.610 -20.915 -2.334 1.00 63.41 74 CYS A CA 1
ATOM 576 C C . CYS A 1 74 ? 8.046 -20.387 -2.428 1.00 63.41 74 CYS A C 1
ATOM 578 O O . CYS A 1 74 ? 8.256 -19.171 -2.542 1.00 63.41 74 CYS A O 1
ATOM 580 N N . THR A 1 75 ? 9.010 -21.301 -2.431 1.00 62.22 75 THR A N 1
ATOM 581 C CA . THR A 1 75 ? 10.421 -21.019 -2.698 1.00 62.22 75 THR A CA 1
ATOM 582 C C . THR A 1 75 ? 10.603 -20.424 -4.095 1.00 62.22 75 THR A C 1
ATOM 584 O O . THR A 1 75 ? 9.757 -20.572 -4.982 1.00 62.22 75 THR A O 1
ATOM 587 N N . LEU A 1 76 ? 11.739 -19.758 -4.313 1.00 55.97 76 LEU A N 1
ATOM 588 C CA . LEU A 1 76 ? 12.082 -19.185 -5.618 1.00 55.97 76 LEU A CA 1
ATOM 589 C C . LEU A 1 76 ? 12.102 -20.253 -6.725 1.00 55.97 76 LEU A C 1
ATOM 591 O O . LEU A 1 76 ? 11.634 -20.001 -7.835 1.00 55.97 76 LEU A O 1
ATOM 595 N N . GLU A 1 77 ? 12.590 -21.457 -6.415 1.00 58.31 77 GLU A N 1
ATOM 596 C CA . GLU A 1 77 ? 12.632 -22.567 -7.367 1.00 58.31 77 GLU A CA 1
ATOM 597 C C . GLU A 1 77 ? 11.226 -23.090 -7.688 1.00 58.31 77 GLU A C 1
ATOM 599 O O . GLU A 1 77 ? 10.899 -23.253 -8.861 1.00 58.31 77 GLU A O 1
ATOM 604 N N . GLU A 1 78 ? 10.353 -23.259 -6.690 1.00 64.69 78 GLU A N 1
ATOM 605 C CA . GLU A 1 78 ? 8.953 -23.656 -6.917 1.00 64.69 78 GLU A CA 1
ATOM 606 C C . GLU A 1 78 ? 8.209 -22.629 -7.782 1.00 64.69 78 GLU A C 1
ATOM 608 O O . GLU A 1 78 ? 7.522 -23.002 -8.735 1.00 64.69 78 GLU A O 1
ATOM 613 N N . ARG A 1 79 ? 8.396 -21.327 -7.519 1.00 63.03 79 ARG A N 1
ATOM 614 C CA . ARG A 1 79 ? 7.817 -20.249 -8.342 1.00 63.03 79 ARG A CA 1
ATOM 615 C C . ARG A 1 79 ? 8.321 -20.310 -9.783 1.00 63.03 79 ARG A C 1
ATOM 617 O O . ARG A 1 79 ? 7.527 -20.174 -10.712 1.00 63.03 79 ARG A O 1
ATOM 624 N N . ARG A 1 80 ? 9.623 -20.549 -9.981 1.00 62.31 80 ARG A N 1
ATOM 625 C CA . ARG A 1 80 ? 10.218 -20.704 -11.316 1.00 62.31 80 ARG A CA 1
ATOM 626 C C . ARG A 1 80 ? 9.616 -21.892 -12.057 1.00 62.31 80 ARG A C 1
ATOM 628 O O . ARG A 1 80 ? 9.275 -21.752 -13.224 1.00 62.31 80 ARG A O 1
ATOM 635 N N . GLN A 1 81 ? 9.492 -23.045 -11.402 1.00 66.25 81 GLN A N 1
ATOM 636 C CA . GLN A 1 81 ? 8.928 -24.242 -12.028 1.00 66.25 81 GLN A CA 1
ATOM 637 C C . GLN A 1 81 ? 7.485 -24.008 -12.480 1.00 66.25 81 GLN A C 1
ATOM 639 O O . GLN A 1 81 ? 7.148 -24.374 -13.600 1.00 66.25 81 GLN A O 1
ATOM 644 N N . ILE A 1 82 ? 6.676 -23.317 -11.671 1.00 65.00 82 ILE A N 1
ATOM 645 C CA . ILE A 1 82 ? 5.301 -22.951 -12.038 1.00 65.00 82 ILE A CA 1
ATOM 646 C C . ILE A 1 82 ? 5.280 -22.093 -13.311 1.00 65.00 82 ILE A C 1
ATOM 648 O O . ILE A 1 82 ? 4.557 -22.440 -14.234 1.00 65.00 82 ILE A O 1
ATOM 652 N N . ILE A 1 83 ? 6.102 -21.037 -13.383 1.00 59.88 83 ILE A N 1
ATOM 653 C CA . ILE A 1 83 ? 6.188 -20.125 -14.545 1.00 59.88 83 ILE A CA 1
ATOM 654 C C . ILE A 1 83 ? 6.749 -20.817 -15.800 1.00 59.88 83 ILE A C 1
ATOM 656 O O . ILE A 1 83 ? 6.467 -20.427 -16.928 1.00 59.88 83 ILE A O 1
ATOM 660 N N . MET A 1 84 ? 7.618 -21.814 -15.634 1.00 60.25 84 MET A N 1
ATOM 661 C CA . MET A 1 84 ? 8.189 -22.544 -16.771 1.00 60.25 84 MET A CA 1
ATOM 662 C C . MET A 1 84 ? 7.216 -23.582 -17.348 1.00 60.25 84 MET A C 1
ATOM 664 O O . MET A 1 84 ? 7.412 -24.027 -18.479 1.00 60.25 84 MET A O 1
ATOM 668 N N . GLN A 1 85 ? 6.198 -23.988 -16.585 1.00 63.84 85 GLN A N 1
ATOM 669 C CA . GLN A 1 85 ? 5.261 -25.052 -16.955 1.00 63.84 85 GLN A CA 1
ATOM 670 C C . GLN A 1 85 ? 4.043 -24.566 -17.736 1.00 63.84 85 GLN A C 1
ATOM 672 O O . GLN A 1 85 ? 3.370 -25.367 -18.388 1.00 63.84 85 GLN A O 1
ATOM 677 N N . GLY A 1 86 ? 3.700 -23.292 -17.673 1.00 61.41 86 GLY A N 1
ATOM 678 C CA . GLY A 1 86 ? 2.470 -22.808 -18.261 1.00 61.41 86 GLY A CA 1
ATOM 679 C C . GLY A 1 86 ? 2.600 -22.400 -19.716 1.00 61.41 86 GLY A C 1
ATOM 680 O O . GLY A 1 86 ? 3.627 -22.490 -20.405 1.00 61.41 86 GLY A O 1
ATOM 681 N N . LYS A 1 87 ? 1.418 -22.081 -20.236 1.00 57.84 87 LYS A N 1
ATOM 682 C CA . LYS A 1 87 ? 1.131 -22.129 -21.667 1.00 57.84 87 LYS A CA 1
ATOM 683 C C . LYS A 1 87 ? 1.773 -20.975 -22.423 1.00 57.84 87 LYS A C 1
ATOM 685 O O . LYS A 1 87 ? 2.112 -21.160 -23.589 1.00 57.84 87 LYS A O 1
ATOM 690 N N . ILE A 1 88 ? 1.946 -19.813 -21.790 1.00 57.28 88 ILE A N 1
ATOM 691 C CA . ILE A 1 88 ? 2.508 -18.627 -22.448 1.00 57.28 88 ILE A CA 1
ATOM 692 C C . ILE A 1 88 ? 4.009 -18.812 -22.620 1.00 57.28 88 ILE A C 1
ATOM 694 O O . ILE A 1 88 ? 4.496 -18.690 -23.742 1.00 57.28 88 ILE A O 1
ATOM 698 N N . VAL A 1 89 ? 4.723 -19.191 -21.556 1.00 56.53 89 VAL A N 1
ATOM 699 C CA . VAL A 1 89 ? 6.166 -19.451 -21.633 1.00 56.53 89 VAL A CA 1
ATOM 700 C C . VAL A 1 89 ? 6.442 -20.628 -22.563 1.00 56.53 89 VAL A C 1
ATOM 702 O O . VAL A 1 89 ? 7.288 -20.527 -23.450 1.00 56.53 89 VAL A O 1
ATOM 705 N N . SER A 1 90 ? 5.652 -21.700 -22.475 1.00 61.44 90 SER A N 1
ATOM 706 C CA . SER A 1 90 ? 5.748 -22.834 -23.402 1.00 61.44 90 SER A CA 1
ATOM 707 C C . SER A 1 90 ? 5.528 -22.432 -24.866 1.00 61.44 90 SER A C 1
ATOM 709 O O . SER A 1 90 ? 6.244 -22.906 -25.748 1.00 61.44 90 SER A O 1
ATOM 711 N N . LYS A 1 91 ? 4.559 -21.552 -25.151 1.00 57.81 91 LYS A N 1
ATOM 712 C CA . LYS A 1 91 ? 4.298 -21.031 -26.502 1.00 57.81 91 LYS A CA 1
ATOM 713 C C . LYS A 1 91 ? 5.433 -20.122 -26.977 1.00 57.81 91 LYS A C 1
ATOM 715 O O . LYS A 1 91 ? 5.932 -20.319 -28.079 1.00 57.81 91 LYS A O 1
ATOM 720 N N . MET A 1 92 ? 5.906 -19.207 -26.132 1.00 56.66 92 MET A N 1
ATOM 721 C CA . MET A 1 92 ? 7.038 -18.321 -26.424 1.00 56.66 92 MET A CA 1
ATOM 722 C C . MET A 1 92 ? 8.335 -19.095 -26.703 1.00 56.66 92 MET A C 1
ATOM 724 O O . MET A 1 92 ? 9.069 -18.761 -27.635 1.00 56.66 92 MET A O 1
ATOM 728 N N . LEU A 1 93 ? 8.608 -20.155 -25.935 1.00 60.50 93 LEU A N 1
ATOM 729 C CA . LEU A 1 93 ? 9.762 -21.034 -26.139 1.00 60.50 93 LEU A CA 1
ATOM 730 C C . LEU A 1 93 ? 9.647 -21.839 -27.444 1.00 60.50 93 LEU A C 1
ATOM 732 O O . LEU A 1 93 ? 10.646 -21.990 -28.150 1.00 60.50 93 LEU A O 1
ATOM 736 N N . LYS A 1 94 ? 8.441 -22.315 -27.791 1.00 61.34 94 LYS A N 1
ATOM 737 C CA . LYS A 1 94 ? 8.166 -23.052 -29.039 1.00 61.34 94 LYS A CA 1
ATOM 738 C C . LYS A 1 94 ? 8.242 -22.167 -30.282 1.00 61.34 94 LYS A C 1
ATOM 740 O O . LYS A 1 94 ? 8.822 -22.576 -31.282 1.00 61.34 94 LYS A O 1
ATOM 745 N N . GLU A 1 95 ? 7.691 -20.957 -30.224 1.00 59.50 95 GLU A N 1
ATOM 746 C CA . GLU A 1 95 ? 7.596 -20.053 -31.376 1.00 59.50 95 GLU A CA 1
ATOM 747 C C . GLU A 1 95 ? 8.924 -19.356 -31.715 1.00 59.50 95 GLU A C 1
ATOM 749 O O . GLU A 1 95 ? 9.006 -18.690 -32.743 1.00 59.50 95 GLU A O 1
ATOM 754 N N . LYS A 1 96 ? 9.970 -19.486 -30.876 1.00 54.78 96 LYS A N 1
ATOM 755 C CA . LYS A 1 96 ? 11.292 -18.821 -31.000 1.00 54.78 96 LYS A CA 1
ATOM 756 C C . LYS A 1 96 ? 11.242 -17.288 -31.177 1.00 54.78 96 LYS A C 1
ATOM 758 O O . LYS A 1 96 ? 12.297 -16.666 -31.302 1.00 54.78 96 LYS A O 1
ATOM 763 N N . ASN A 1 97 ? 10.058 -16.679 -31.135 1.00 51.97 97 ASN A N 1
ATOM 764 C CA . ASN A 1 97 ? 9.787 -15.290 -31.479 1.00 51.97 97 ASN A CA 1
ATOM 765 C C . ASN A 1 97 ? 9.455 -14.496 -30.215 1.00 51.97 97 ASN A C 1
ATOM 767 O O . ASN A 1 97 ? 8.301 -14.301 -29.847 1.00 51.97 97 ASN A O 1
ATOM 771 N N . LEU A 1 98 ? 10.512 -14.039 -29.549 1.00 53.12 98 LEU A N 1
ATOM 772 C CA . LEU A 1 98 ? 10.455 -13.199 -28.355 1.00 53.12 98 LEU A CA 1
ATOM 773 C C . LEU A 1 98 ? 10.689 -11.720 -28.691 1.00 53.12 98 LEU A C 1
ATOM 775 O O . LEU A 1 98 ? 11.200 -11.006 -27.840 1.00 53.12 98 LEU A O 1
ATOM 779 N N . ASN A 1 99 ? 10.388 -11.246 -29.910 1.00 49.19 99 ASN A N 1
ATOM 780 C CA . ASN A 1 99 ? 10.555 -9.819 -30.205 1.00 49.19 99 ASN A CA 1
ATOM 781 C C . ASN A 1 99 ? 9.545 -9.019 -29.353 1.00 49.19 99 ASN A C 1
ATOM 783 O O . ASN A 1 99 ? 8.344 -9.068 -29.644 1.00 49.19 99 ASN A O 1
ATOM 787 N N . PRO A 1 100 ? 10.003 -8.284 -28.319 1.00 46.78 100 PRO A N 1
ATOM 788 C CA . PRO A 1 100 ? 9.113 -7.590 -27.392 1.00 46.78 100 PRO A CA 1
ATOM 789 C C . PRO A 1 100 ? 8.403 -6.401 -28.055 1.00 46.78 100 PRO A C 1
ATOM 791 O O . PRO A 1 100 ? 7.456 -5.859 -27.493 1.00 46.78 100 PRO A O 1
ATOM 794 N N . LEU A 1 101 ? 8.838 -6.002 -29.255 1.00 45.12 101 LEU A N 1
ATOM 795 C CA . LEU A 1 101 ? 8.337 -4.843 -29.986 1.00 45.12 101 LEU A CA 1
ATOM 796 C C . LEU A 1 101 ? 7.311 -5.213 -31.062 1.00 45.12 101 LEU A C 1
ATOM 798 O O . LEU A 1 101 ? 6.717 -4.314 -31.646 1.00 45.12 101 LEU A O 1
ATOM 802 N N . ARG A 1 102 ? 7.047 -6.508 -31.308 1.00 53.47 102 ARG A N 1
ATOM 803 C CA . ARG A 1 102 ? 6.203 -6.991 -32.424 1.00 53.47 102 ARG A CA 1
ATOM 804 C C . ARG A 1 102 ? 4.815 -6.341 -32.488 1.00 53.47 102 ARG A C 1
ATOM 806 O O . ARG A 1 102 ? 4.265 -6.186 -33.572 1.00 53.47 102 ARG A O 1
ATOM 813 N N . ASN A 1 103 ? 4.260 -5.954 -31.341 1.00 51.34 103 ASN A N 1
ATOM 814 C CA . ASN A 1 103 ? 2.936 -5.331 -31.248 1.00 51.34 103 AS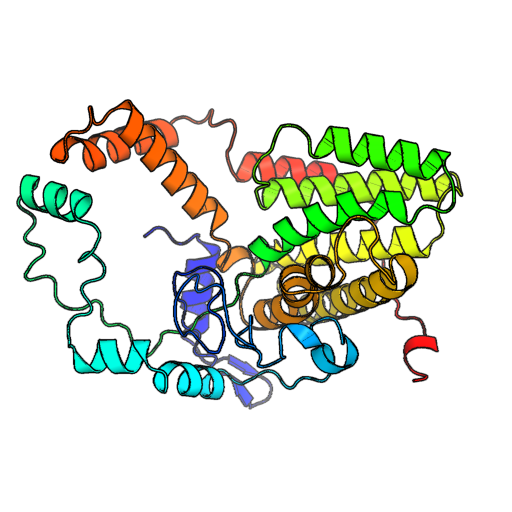N A CA 1
ATOM 815 C C . ASN A 1 103 ? 2.988 -3.796 -31.115 1.00 51.34 103 ASN A C 1
ATOM 817 O O . ASN A 1 103 ? 1.946 -3.153 -31.019 1.00 51.34 103 ASN A O 1
ATOM 821 N N . MET A 1 104 ? 4.178 -3.192 -31.116 1.00 57.22 104 MET A N 1
ATOM 822 C CA . MET A 1 104 ? 4.391 -1.750 -30.966 1.00 57.22 104 MET A CA 1
ATOM 823 C C . MET A 1 104 ? 4.728 -1.104 -32.313 1.00 57.22 104 MET A C 1
ATOM 825 O O . MET A 1 104 ? 5.795 -0.521 -32.482 1.00 57.22 104 MET A O 1
ATOM 829 N N . LYS A 1 105 ? 3.791 -1.193 -33.267 1.00 64.12 105 LYS A N 1
ATOM 830 C CA . LYS A 1 105 ? 3.963 -0.745 -34.663 1.00 64.12 105 LYS A CA 1
ATOM 831 C C . LYS A 1 105 ? 4.549 0.669 -34.784 1.00 64.12 105 LYS A C 1
ATOM 833 O O . LYS A 1 105 ? 5.560 0.841 -35.438 1.00 64.12 105 LYS A O 1
ATOM 838 N N . LYS A 1 106 ? 4.022 1.638 -34.027 1.00 61.72 106 LYS A N 1
ATOM 839 C CA . LYS A 1 106 ? 4.528 3.026 -34.023 1.00 61.72 106 LYS A CA 1
ATOM 840 C C . LYS A 1 106 ? 5.997 3.163 -33.607 1.00 61.72 106 LYS A C 1
ATOM 842 O O . LYS A 1 106 ? 6.665 4.089 -34.040 1.00 61.72 106 LYS A O 1
ATOM 847 N N . MET A 1 107 ? 6.477 2.280 -32.732 1.00 62.19 107 MET A N 1
ATOM 848 C CA . MET A 1 107 ? 7.866 2.302 -32.272 1.00 62.19 107 MET A CA 1
ATOM 849 C C . MET A 1 107 ? 8.792 1.610 -33.273 1.00 62.19 107 MET A C 1
ATOM 851 O O . MET A 1 107 ? 9.942 2.003 -33.396 1.00 62.19 107 MET A O 1
ATOM 855 N N . ILE A 1 108 ? 8.284 0.610 -34.002 1.00 64.69 108 ILE A N 1
ATOM 856 C CA . ILE A 1 108 ? 8.981 0.015 -35.148 1.00 64.69 108 ILE A CA 1
ATOM 857 C C . ILE A 1 108 ? 9.114 1.058 -36.262 1.00 64.69 108 ILE A C 1
ATOM 859 O O . ILE A 1 108 ? 10.233 1.306 -36.692 1.00 64.69 108 ILE A O 1
ATOM 863 N N . ASP A 1 109 ? 8.015 1.727 -36.630 1.00 69.25 109 ASP A N 1
ATOM 864 C CA . ASP A 1 109 ? 7.993 2.769 -37.667 1.00 69.25 109 ASP A CA 1
ATOM 865 C C . ASP A 1 109 ? 9.017 3.882 -37.360 1.00 69.25 109 ASP A C 1
ATOM 867 O O . ASP A 1 109 ? 9.768 4.305 -38.232 1.00 69.25 109 ASP A O 1
ATOM 871 N N . GLU A 1 110 ? 9.120 4.329 -36.100 1.00 70.38 110 GLU A N 1
ATOM 872 C CA . GLU A 1 110 ? 10.123 5.338 -35.739 1.00 70.38 110 GLU A CA 1
ATOM 873 C C . GLU A 1 110 ? 11.568 4.813 -35.753 1.00 70.38 110 GLU A C 1
ATOM 875 O O . GLU A 1 110 ? 12.493 5.551 -36.094 1.00 70.38 110 GLU A O 1
ATOM 880 N N . LEU A 1 111 ? 11.798 3.560 -35.361 1.00 69.06 111 LEU A N 1
ATOM 881 C CA . LEU A 1 111 ? 13.134 2.969 -35.439 1.00 69.06 111 LEU A CA 1
ATOM 882 C C . LEU A 1 111 ? 13.566 2.804 -36.904 1.00 69.06 111 LEU A C 1
ATOM 884 O O . LEU A 1 111 ? 14.717 3.091 -37.230 1.00 69.06 111 LEU A O 1
ATOM 888 N N . GLU A 1 112 ? 12.644 2.434 -37.790 1.00 72.12 112 GLU A N 1
ATOM 889 C CA . GLU A 1 112 ? 12.872 2.352 -39.235 1.00 72.12 112 GLU A CA 1
ATOM 890 C C . GLU A 1 112 ? 13.145 3.730 -39.865 1.00 72.12 112 GLU A C 1
ATOM 892 O O . GLU A 1 112 ? 14.126 3.858 -40.601 1.00 72.12 112 GLU A O 1
ATOM 897 N N . ASP A 1 113 ? 12.382 4.773 -39.501 1.00 74.69 113 ASP A N 1
ATOM 898 C CA . ASP A 1 113 ? 12.635 6.175 -39.899 1.00 74.69 113 ASP A CA 1
ATOM 899 C C . ASP A 1 113 ? 14.046 6.648 -39.495 1.00 74.69 113 ASP A C 1
ATOM 901 O O . ASP A 1 113 ? 14.652 7.488 -40.158 1.00 74.69 113 ASP A O 1
ATOM 905 N N . ARG A 1 114 ? 14.590 6.099 -38.403 1.00 68.00 114 ARG A N 1
ATOM 906 C CA . ARG A 1 114 ? 15.941 6.388 -37.891 1.00 68.00 114 ARG A CA 1
ATOM 907 C C . ARG A 1 114 ? 17.015 5.453 -38.453 1.00 68.00 114 ARG A C 1
ATOM 909 O O . ARG A 1 114 ? 18.140 5.456 -37.956 1.00 68.00 114 ARG A O 1
ATOM 916 N N . HIS A 1 115 ? 16.679 4.637 -39.451 1.00 73.19 115 HIS A N 1
ATOM 917 C CA . HIS A 1 115 ? 17.554 3.625 -40.049 1.00 73.19 115 HIS A CA 1
ATOM 918 C C . HIS A 1 115 ? 18.076 2.574 -39.053 1.00 73.19 115 HIS A C 1
ATOM 920 O O . HIS A 1 115 ? 19.121 1.954 -39.261 1.00 73.19 115 HIS A O 1
ATOM 926 N N . VAL A 1 116 ? 17.337 2.333 -37.968 1.00 64.56 116 VAL A N 1
ATOM 927 C CA . VAL A 1 116 ? 17.640 1.298 -36.980 1.00 64.56 116 VAL A CA 1
ATOM 928 C C . VAL A 1 116 ? 16.944 0.003 -37.394 1.00 64.56 116 VAL A C 1
ATOM 930 O O . VAL A 1 116 ? 15.743 -0.173 -37.206 1.00 64.56 116 VAL A O 1
ATOM 933 N N . ASN A 1 117 ? 17.712 -0.940 -37.944 1.00 63.28 117 ASN A N 1
ATOM 934 C CA . ASN A 1 117 ? 17.186 -2.248 -38.328 1.00 63.28 117 ASN A CA 1
ATOM 935 C C . ASN A 1 117 ? 16.866 -3.091 -37.081 1.00 63.28 117 ASN A C 1
ATOM 937 O O . ASN A 1 117 ? 17.766 -3.620 -36.430 1.00 63.28 117 ASN A O 1
ATOM 941 N N . THR A 1 118 ? 15.577 -3.230 -36.765 1.00 59.22 118 THR A N 1
ATOM 942 C CA . THR A 1 118 ? 15.094 -4.033 -35.628 1.00 59.22 118 THR A CA 1
ATOM 943 C C . THR A 1 118 ? 14.868 -5.509 -35.973 1.00 59.22 118 THR A C 1
ATOM 945 O O . THR A 1 118 ? 14.675 -6.326 -35.070 1.00 59.22 118 THR A O 1
ATOM 948 N N . HIS A 1 119 ? 14.931 -5.894 -37.255 1.00 57.47 119 HIS A N 1
ATOM 949 C CA . HIS A 1 119 ? 14.726 -7.279 -37.698 1.00 57.47 119 HIS A CA 1
ATOM 950 C C . HIS A 1 119 ? 15.871 -8.210 -37.291 1.00 57.47 119 HIS A C 1
ATOM 952 O O . HIS A 1 119 ? 15.665 -9.414 -37.142 1.00 57.47 119 HIS A O 1
ATOM 958 N N . THR A 1 120 ? 17.070 -7.659 -37.096 1.00 51.12 120 THR A N 1
ATOM 959 C CA . THR A 1 120 ? 18.270 -8.399 -36.684 1.00 51.12 120 THR A CA 1
ATOM 960 C C . THR A 1 120 ? 18.532 -8.329 -35.185 1.00 51.12 120 THR A C 1
ATOM 962 O O . THR A 1 120 ? 19.502 -8.928 -34.719 1.00 51.12 120 THR A O 1
ATOM 965 N N . TRP A 1 121 ? 17.691 -7.622 -34.416 1.00 53.03 121 TRP A N 1
ATOM 966 C CA . TRP A 1 121 ? 17.842 -7.530 -32.967 1.00 53.03 121 TRP A CA 1
ATOM 967 C C . TRP A 1 121 ? 17.626 -8.912 -32.361 1.00 53.03 121 TRP A C 1
ATOM 969 O O . TRP A 1 121 ? 16.506 -9.385 -32.150 1.00 53.03 121 TRP A O 1
ATOM 979 N N . GLY A 1 122 ? 18.754 -9.584 -32.132 1.00 44.44 122 GLY A N 1
ATOM 980 C CA . GLY A 1 122 ? 18.818 -10.845 -31.430 1.00 44.44 122 GLY A CA 1
ATOM 981 C C . GLY A 1 122 ? 18.147 -10.707 -30.072 1.00 44.44 122 GLY A C 1
ATOM 982 O O . GLY A 1 122 ? 18.163 -9.644 -29.451 1.00 44.44 122 GLY A O 1
ATOM 983 N N . LYS A 1 123 ? 17.536 -11.815 -29.647 1.00 40.94 123 LYS A N 1
ATOM 984 C CA . LYS A 1 123 ? 16.879 -11.998 -28.352 1.00 40.94 123 LYS A CA 1
ATOM 985 C C . LYS A 1 123 ? 17.594 -11.163 -27.278 1.00 40.94 123 LYS A C 1
ATOM 987 O O . LYS A 1 123 ? 18.797 -11.375 -27.098 1.00 40.94 123 LYS A O 1
ATOM 992 N N . PRO A 1 124 ? 16.892 -10.335 -26.477 1.00 37.22 124 PRO A N 1
ATOM 993 C CA . PRO A 1 124 ? 17.381 -10.126 -25.127 1.00 37.22 124 PRO A CA 1
ATOM 994 C C . PRO A 1 124 ? 17.594 -11.536 -24.591 1.00 37.22 124 PRO A C 1
ATOM 996 O O . PRO A 1 124 ? 16.700 -12.382 -24.739 1.00 37.22 124 PRO A O 1
ATOM 999 N N . SER A 1 125 ? 18.771 -11.844 -24.054 1.00 34.41 125 SER A N 1
ATOM 1000 C CA . SER A 1 125 ? 18.878 -13.030 -23.227 1.00 34.41 125 SER A CA 1
ATOM 1001 C C . SER A 1 125 ? 17.805 -12.838 -22.162 1.00 34.41 125 SER A C 1
ATOM 1003 O O . SER A 1 125 ? 17.948 -12.034 -21.243 1.00 34.41 125 SER A O 1
ATOM 1005 N N . CYS A 1 126 ? 16.661 -13.516 -22.326 1.00 35.03 126 CYS A N 1
ATOM 1006 C CA . CYS A 1 126 ? 15.757 -13.750 -21.226 1.00 35.03 126 CYS A CA 1
ATOM 1007 C C . CYS A 1 126 ? 16.594 -14.679 -20.381 1.00 35.03 126 CYS A C 1
ATOM 1009 O O . CYS A 1 126 ? 16.668 -15.888 -20.624 1.00 35.03 126 CYS A O 1
ATOM 1011 N N . ASN A 1 127 ? 17.425 -14.041 -19.557 1.00 33.81 127 ASN A N 1
ATOM 1012 C CA . ASN A 1 127 ? 18.375 -14.713 -18.730 1.00 33.81 127 ASN A CA 1
ATOM 1013 C C . ASN A 1 127 ? 17.503 -15.739 -18.042 1.00 33.81 127 ASN A C 1
ATOM 1015 O O . ASN A 1 127 ? 16.425 -15.381 -17.553 1.00 33.81 127 ASN A O 1
ATOM 1019 N N . LYS A 1 128 ? 17.905 -17.020 -18.094 1.00 34.28 128 LYS A N 1
ATOM 1020 C CA . LYS A 1 128 ? 17.100 -18.126 -17.550 1.00 34.28 128 LYS A CA 1
ATOM 1021 C C . LYS A 1 128 ? 16.571 -17.785 -16.176 1.00 34.28 128 LYS A C 1
ATOM 1023 O O . LYS A 1 128 ? 15.613 -18.442 -15.808 1.00 34.28 128 LYS A O 1
ATOM 1028 N N . ASN A 1 129 ? 17.265 -16.826 -15.535 1.00 35.19 129 ASN A N 1
ATOM 1029 C CA . ASN A 1 129 ? 17.096 -15.786 -14.518 1.00 35.19 129 ASN A CA 1
ATOM 1030 C C . ASN A 1 129 ? 15.959 -14.714 -14.563 1.00 35.19 129 ASN A C 1
ATOM 1032 O O . ASN A 1 129 ? 16.221 -13.594 -14.151 1.00 35.19 129 ASN A O 1
ATOM 1036 N N . SER A 1 130 ? 14.698 -15.018 -14.913 1.00 37.69 130 SER A N 1
ATOM 1037 C CA . SER A 1 130 ? 13.515 -14.123 -14.741 1.00 37.69 130 SER A CA 1
ATOM 1038 C C . SER A 1 130 ? 12.513 -14.605 -13.652 1.00 37.69 130 SER A C 1
ATOM 1040 O O . SER A 1 130 ? 12.276 -15.808 -13.530 1.00 37.69 130 SER A O 1
ATOM 1042 N N . MET A 1 131 ? 11.997 -13.709 -12.792 1.00 44.28 131 MET A N 1
ATOM 1043 C CA . MET A 1 131 ? 10.948 -13.977 -11.783 1.00 44.28 131 MET A CA 1
ATOM 1044 C C . MET A 1 131 ? 10.093 -12.718 -11.619 1.00 44.28 131 MET A C 1
ATOM 1046 O O . MET A 1 131 ? 10.577 -11.595 -11.760 1.00 44.28 131 MET A O 1
ATOM 1050 N N . THR A 1 132 ? 8.809 -12.900 -11.340 1.00 44.41 132 THR A N 1
ATOM 1051 C CA . THR A 1 132 ? 7.892 -11.785 -11.118 1.00 44.41 132 THR A CA 1
ATOM 1052 C C . THR A 1 132 ? 7.661 -11.616 -9.629 1.00 44.41 132 THR A C 1
ATOM 1054 O O . THR A 1 132 ? 7.212 -12.541 -8.949 1.00 44.41 132 THR A O 1
ATOM 1057 N N . PHE A 1 133 ? 7.982 -10.433 -9.114 1.00 46.75 133 PHE A N 1
ATOM 1058 C CA . PHE A 1 133 ? 7.509 -10.029 -7.802 1.00 46.75 133 PHE A CA 1
ATOM 1059 C C . PHE A 1 133 ? 6.154 -9.369 -7.968 1.00 46.75 133 PHE A C 1
ATOM 1061 O O . PHE A 1 133 ? 5.937 -8.565 -8.871 1.00 46.75 133 PHE A O 1
ATOM 1068 N N . TYR A 1 134 ? 5.243 -9.744 -7.083 1.00 56.91 134 TYR A N 1
ATOM 1069 C CA . TYR A 1 134 ? 4.010 -9.013 -6.876 1.00 56.91 134 TYR A CA 1
ATOM 1070 C C . TYR A 1 134 ? 4.377 -7.585 -6.446 1.00 56.91 134 TYR A C 1
ATOM 1072 O O . TYR A 1 134 ? 5.277 -7.460 -5.623 1.00 56.91 134 TYR A O 1
ATOM 1080 N N . MET A 1 135 ? 3.752 -6.541 -7.004 1.00 65.19 135 MET A N 1
ATOM 1081 C CA . MET A 1 135 ? 4.109 -5.134 -6.754 1.00 65.19 135 MET A CA 1
ATOM 1082 C C . MET A 1 135 ? 3.358 -4.581 -5.533 1.00 65.19 135 MET A C 1
ATOM 1084 O O . MET A 1 135 ? 2.274 -4.010 -5.681 1.00 65.19 135 MET A O 1
ATOM 1088 N N . PRO A 1 136 ? 3.881 -4.715 -4.300 1.00 68.25 136 PRO A N 1
ATOM 1089 C CA . PRO A 1 136 ? 3.054 -4.559 -3.113 1.00 68.25 136 PRO A CA 1
ATOM 1090 C C . PRO A 1 136 ? 2.798 -3.082 -2.795 1.00 68.25 136 PRO A C 1
ATOM 1092 O O . PRO A 1 136 ? 1.805 -2.759 -2.157 1.00 68.25 136 PRO A O 1
ATOM 1095 N N . LEU A 1 137 ? 3.653 -2.175 -3.282 1.00 76.19 137 LEU A N 1
ATOM 1096 C CA . LEU A 1 137 ? 3.521 -0.727 -3.084 1.00 76.19 137 LEU A CA 1
ATOM 1097 C C . LEU A 1 137 ? 2.394 -0.100 -3.923 1.00 76.19 137 LEU A C 1
ATOM 1099 O O . LEU A 1 137 ? 1.702 0.805 -3.449 1.00 76.19 137 LEU A O 1
ATOM 1103 N N . HIS A 1 138 ? 2.164 -0.609 -5.138 1.00 76.25 138 HIS A N 1
ATOM 1104 C CA . HIS A 1 138 ? 1.005 -0.228 -5.960 1.00 76.25 138 HIS A CA 1
ATOM 1105 C C . HIS A 1 138 ? -0.297 -0.650 -5.291 1.00 76.25 138 HIS A C 1
ATOM 1107 O O . HIS A 1 138 ? -1.236 0.131 -5.131 1.00 76.25 138 HIS A O 1
ATOM 1113 N N . ASP A 1 139 ? -0.320 -1.891 -4.826 1.00 81.38 139 ASP A N 1
ATOM 1114 C CA . ASP A 1 139 ? -1.459 -2.453 -4.122 1.00 81.38 139 ASP A CA 1
ATOM 1115 C C . ASP A 1 139 ? -1.733 -1.774 -2.782 1.00 81.38 139 ASP A C 1
ATOM 1117 O O . ASP A 1 139 ? -2.893 -1.546 -2.450 1.00 81.38 139 ASP A O 1
ATOM 1121 N N . LEU A 1 140 ? -0.689 -1.376 -2.056 1.00 86.19 140 LEU A N 1
ATOM 1122 C CA . LEU A 1 140 ? -0.798 -0.578 -0.839 1.00 86.19 140 LEU A CA 1
ATOM 1123 C C . LEU A 1 140 ? -1.503 0.759 -1.107 1.00 86.19 140 LEU A C 1
ATOM 1125 O O . LEU A 1 140 ? -2.395 1.138 -0.353 1.00 86.19 140 LEU A O 1
ATOM 1129 N N . SER A 1 141 ? -1.173 1.440 -2.208 1.00 84.94 141 SER A N 1
ATOM 1130 C CA . SER A 1 141 ? -1.812 2.713 -2.582 1.00 84.94 141 SER A CA 1
ATOM 1131 C C . SER A 1 141 ? -3.304 2.533 -2.891 1.00 84.94 141 SER A C 1
ATOM 1133 O O . SER A 1 141 ? -4.142 3.281 -2.385 1.00 84.94 141 SER A O 1
ATOM 1135 N N . ASN A 1 142 ? -3.658 1.485 -3.642 1.00 86.50 142 ASN A N 1
ATOM 1136 C CA . ASN A 1 142 ? -5.056 1.143 -3.927 1.00 86.50 142 ASN A CA 1
ATOM 1137 C C . ASN A 1 142 ? -5.825 0.710 -2.670 1.00 86.50 142 ASN A C 1
ATOM 1139 O O . ASN A 1 142 ? -6.996 1.056 -2.495 1.00 86.50 142 ASN A O 1
ATOM 1143 N N . PHE A 1 143 ? -5.172 -0.038 -1.780 1.00 90.31 143 PHE A N 1
ATOM 1144 C CA . PHE A 1 143 ? -5.752 -0.425 -0.503 1.00 90.31 143 PHE A CA 1
ATOM 1145 C C . PHE A 1 143 ? -6.058 0.800 0.364 1.00 90.31 143 PHE A C 1
ATOM 1147 O O . PHE A 1 143 ? -7.156 0.879 0.903 1.00 90.31 143 PHE A O 1
ATOM 1154 N N . ILE A 1 144 ? -5.148 1.774 0.452 1.00 91.94 144 ILE A N 1
ATOM 1155 C CA . ILE A 1 144 ? -5.336 2.999 1.247 1.00 91.94 144 ILE A CA 1
ATOM 1156 C C . ILE A 1 144 ? -6.588 3.771 0.806 1.00 91.94 144 ILE A C 1
ATOM 1158 O O . ILE A 1 144 ? -7.363 4.209 1.655 1.00 91.94 144 ILE A O 1
ATOM 1162 N N . ILE A 1 145 ? -6.837 3.878 -0.504 1.00 89.75 145 ILE A N 1
ATOM 1163 C CA . ILE A 1 145 ? -8.061 4.504 -1.036 1.00 89.75 145 ILE A CA 1
ATOM 1164 C C . ILE A 1 145 ? -9.299 3.751 -0.554 1.00 89.75 145 ILE A C 1
ATOM 1166 O O . ILE A 1 145 ? -10.259 4.356 -0.074 1.00 89.75 145 ILE A O 1
ATOM 1170 N N . ASN A 1 146 ? -9.293 2.423 -0.688 1.00 91.75 146 ASN A N 1
ATOM 1171 C CA . ASN A 1 146 ? -10.420 1.606 -0.253 1.00 91.75 146 ASN A CA 1
ATOM 1172 C C . ASN A 1 146 ? -10.640 1.727 1.260 1.00 91.75 146 ASN A C 1
ATOM 1174 O O . ASN A 1 146 ? -11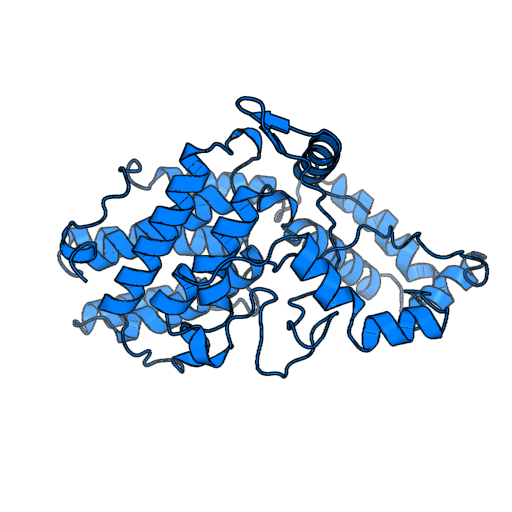.774 1.849 1.709 1.00 91.75 146 ASN A O 1
ATOM 1178 N N . PHE A 1 147 ? -9.552 1.739 2.024 1.00 94.38 147 PHE A N 1
ATOM 1179 C CA . PHE A 1 147 ? -9.549 1.852 3.470 1.00 94.38 147 PHE A CA 1
ATOM 1180 C C . PHE A 1 147 ? -10.176 3.163 3.954 1.00 94.38 147 PHE A C 1
ATOM 1182 O O . PHE A 1 147 ? -11.076 3.133 4.787 1.00 94.38 147 PHE A O 1
ATOM 1189 N N . ILE A 1 148 ? -9.774 4.299 3.383 1.00 93.00 148 ILE A N 1
ATOM 1190 C CA . ILE A 1 148 ? -10.282 5.622 3.778 1.00 93.00 148 ILE A CA 1
ATOM 1191 C C . ILE A 1 148 ? -11.752 5.809 3.411 1.00 93.00 148 ILE A C 1
ATOM 1193 O O . ILE A 1 148 ? -12.503 6.358 4.207 1.00 93.00 148 ILE A O 1
ATOM 1197 N N . ASN A 1 149 ? -12.183 5.306 2.252 1.00 92.12 149 ASN A N 1
ATOM 1198 C CA . ASN A 1 149 ? -13.595 5.360 1.862 1.00 92.12 149 ASN A CA 1
ATOM 1199 C C . ASN A 1 149 ? -14.492 4.466 2.733 1.00 92.12 149 ASN A C 1
ATOM 1201 O O . ASN A 1 149 ? -15.688 4.725 2.867 1.00 92.12 149 ASN A O 1
ATOM 1205 N N . GLU A 1 150 ? -13.939 3.385 3.281 1.00 95.19 150 GLU A N 1
ATOM 1206 C CA . GLU A 1 150 ? -14.673 2.446 4.127 1.00 95.19 150 GLU A CA 1
ATOM 1207 C C . GLU A 1 150 ? -14.820 2.977 5.556 1.00 95.19 150 GLU A C 1
ATOM 1209 O O . GLU A 1 150 ? -15.908 2.912 6.123 1.00 95.19 150 GLU A O 1
ATOM 1214 N N . LEU A 1 151 ? -13.752 3.564 6.104 1.00 94.88 151 LEU A N 1
ATOM 1215 C CA . LEU A 1 151 ? -13.622 3.933 7.514 1.00 94.88 151 LEU A CA 1
ATOM 1216 C C . LEU A 1 151 ? -14.810 4.724 8.117 1.00 94.88 151 LEU A C 1
ATOM 1218 O O . LEU A 1 151 ? -15.224 4.363 9.219 1.00 94.88 151 LEU A O 1
ATOM 1222 N N . PRO A 1 152 ? -15.419 5.727 7.442 1.00 95.75 152 PRO A N 1
ATOM 1223 C CA . PRO A 1 152 ? -16.548 6.468 8.010 1.00 95.75 152 PRO A CA 1
ATOM 1224 C C . PRO A 1 152 ? -17.766 5.597 8.348 1.00 95.75 152 PRO A C 1
ATOM 1226 O O . PRO A 1 152 ? -18.523 5.917 9.259 1.00 95.75 152 PRO A O 1
ATOM 1229 N N . HIS A 1 153 ? -17.956 4.477 7.645 1.00 95.38 153 HIS A N 1
ATOM 1230 C CA . HIS A 1 153 ? -19.123 3.605 7.811 1.00 95.38 153 HIS A CA 1
ATOM 1231 C C . HIS A 1 153 ? -19.052 2.726 9.067 1.00 95.38 153 HIS A C 1
ATOM 1233 O O . HIS A 1 153 ? -20.034 2.063 9.387 1.00 95.38 153 HIS A O 1
ATOM 1239 N N . HIS A 1 154 ? -17.911 2.734 9.763 1.00 94.75 154 HIS A N 1
ATOM 1240 C CA . HIS A 1 154 ? -17.659 1.943 10.973 1.00 94.75 154 HIS A CA 1
ATOM 1241 C C . HIS A 1 154 ? -17.561 2.807 12.230 1.00 94.75 154 HIS A C 1
ATOM 1243 O O . HIS A 1 154 ? -17.262 2.299 13.304 1.00 94.75 154 HIS A O 1
ATOM 1249 N N . ALA A 1 155 ? -17.777 4.118 12.107 1.00 93.50 155 ALA A N 1
ATOM 1250 C CA . ALA A 1 155 ? -17.857 4.996 13.260 1.00 93.50 155 ALA A CA 1
ATOM 1251 C C . ALA A 1 155 ? -19.211 4.819 13.965 1.00 93.50 155 ALA A C 1
ATOM 1253 O O . ALA A 1 155 ? -20.259 5.012 13.350 1.00 93.50 155 ALA A O 1
ATOM 1254 N N . ASP A 1 156 ? -19.184 4.523 15.266 1.00 88.69 156 ASP A N 1
ATOM 1255 C CA . ASP A 1 156 ? -20.400 4.377 16.082 1.00 88.69 156 ASP A CA 1
ATOM 1256 C C . ASP A 1 156 ? -21.160 5.705 16.256 1.00 88.69 156 ASP A C 1
ATOM 1258 O O . ASP A 1 156 ? -22.365 5.724 16.502 1.00 88.69 156 ASP A O 1
ATOM 1262 N N . ASN A 1 157 ? -20.452 6.833 16.138 1.00 90.00 157 ASN A N 1
ATOM 1263 C CA . ASN A 1 157 ? -20.991 8.177 16.320 1.00 90.00 157 ASN A CA 1
ATOM 1264 C C . ASN A 1 157 ? -21.165 8.895 14.968 1.00 90.00 157 ASN A C 1
ATOM 1266 O O . ASN A 1 157 ? -20.211 9.018 14.197 1.00 90.00 157 ASN A O 1
ATOM 1270 N N . ASN A 1 158 ? -22.364 9.439 14.721 1.00 92.25 158 ASN A N 1
ATOM 1271 C CA . ASN A 1 158 ? -22.693 10.229 13.528 1.00 92.25 158 ASN A CA 1
ATOM 1272 C C . ASN A 1 158 ? -21.808 11.473 13.344 1.00 92.25 158 ASN A C 1
ATOM 1274 O O . ASN A 1 158 ? -21.511 11.838 12.204 1.00 92.25 158 ASN A O 1
ATOM 1278 N N . ASP A 1 159 ? -21.351 12.097 14.430 1.00 93.38 159 ASP A N 1
ATOM 1279 C CA . ASP A 1 159 ? -20.424 13.230 14.363 1.00 93.38 159 ASP A CA 1
ATOM 1280 C C . ASP A 1 159 ? -19.079 12.770 13.794 1.00 93.38 159 ASP A C 1
ATOM 1282 O O . ASP A 1 159 ? -18.586 13.314 12.810 1.00 93.38 159 ASP A O 1
ATOM 1286 N N . VAL A 1 160 ? -18.530 11.682 14.347 1.00 94.25 160 VAL A N 1
ATOM 1287 C CA . VAL A 1 160 ? -17.265 11.082 13.895 1.00 94.25 160 VAL A CA 1
ATOM 1288 C C . VAL A 1 160 ? -17.367 10.610 12.450 1.00 94.25 160 VAL A C 1
ATOM 1290 O O . VAL A 1 160 ? -16.446 10.829 11.665 1.00 94.25 160 VAL A O 1
ATOM 1293 N N . LYS A 1 161 ? -18.498 10.001 12.083 1.00 95.62 161 LYS A N 1
ATOM 1294 C CA . LYS A 1 161 ? -18.792 9.624 10.702 1.00 95.62 161 LYS A CA 1
ATOM 1295 C C . LYS A 1 161 ? -18.736 10.837 9.774 1.00 95.62 161 LYS A C 1
ATOM 1297 O O . LYS A 1 161 ? -18.036 10.781 8.768 1.00 95.62 161 LYS A O 1
ATOM 1302 N N . SER A 1 162 ? -19.411 11.929 10.128 1.00 95.69 162 SER A N 1
ATOM 1303 C CA . SER A 1 162 ? -19.446 13.153 9.317 1.00 95.69 162 SER A CA 1
ATOM 1304 C C . SER A 1 162 ? -18.058 13.786 9.181 1.00 95.69 162 SER A C 1
ATOM 1306 O O . SER A 1 162 ? -17.662 14.189 8.088 1.00 95.69 162 SER A O 1
ATOM 1308 N N . GLU A 1 163 ? -17.274 13.821 10.264 1.00 95.94 163 GLU A N 1
ATOM 1309 C CA . GLU A 1 163 ? -15.895 14.319 10.229 1.00 95.94 163 GLU A CA 1
ATOM 1310 C C . GLU A 1 163 ? -14.988 13.435 9.343 1.00 95.94 163 GLU A C 1
ATOM 1312 O O . GLU A 1 163 ? -14.162 13.949 8.586 1.00 95.94 163 GLU A O 1
ATOM 1317 N N . LEU A 1 164 ? -15.166 12.108 9.374 1.00 94.94 164 LEU A N 1
ATOM 1318 C CA . LEU A 1 164 ? -14.441 11.161 8.517 1.00 94.94 164 LEU A CA 1
ATOM 1319 C C . LEU A 1 164 ? -14.862 11.247 7.044 1.00 94.94 164 LEU A C 1
ATOM 1321 O O . LEU A 1 164 ? -14.011 11.148 6.160 1.00 94.94 164 LEU A O 1
ATOM 1325 N N . GLU A 1 165 ? -16.149 11.441 6.757 1.00 94.62 165 GLU A N 1
ATOM 1326 C CA . GLU A 1 165 ? -16.651 11.673 5.398 1.00 94.62 165 GLU A CA 1
ATOM 1327 C C . GLU A 1 165 ? -16.103 12.983 4.827 1.00 94.62 165 GLU A C 1
ATOM 1329 O O . GLU A 1 165 ? -15.681 13.016 3.666 1.00 94.62 165 GLU A O 1
ATOM 1334 N N . ALA A 1 166 ? -16.033 14.038 5.645 1.00 93.56 166 ALA A N 1
ATOM 1335 C CA . ALA A 1 166 ? -15.413 15.305 5.275 1.00 93.56 166 ALA A CA 1
ATOM 1336 C C . ALA A 1 166 ? -13.912 15.137 4.998 1.00 93.56 166 ALA A C 1
ATOM 1338 O O . ALA A 1 166 ? -13.433 15.602 3.965 1.00 93.56 166 ALA A O 1
ATOM 1339 N N . PHE A 1 167 ? -13.185 14.410 5.857 1.00 93.75 167 PHE A N 1
ATOM 1340 C CA . PHE A 1 167 ? -11.776 14.071 5.632 1.00 93.75 167 PHE A CA 1
ATOM 1341 C C . PHE A 1 167 ? -11.583 13.299 4.319 1.00 93.75 167 PHE A C 1
ATOM 1343 O O . PHE A 1 167 ? -10.773 13.691 3.481 1.00 93.75 167 PHE A O 1
ATOM 1350 N N . SER A 1 168 ? -12.356 12.227 4.114 1.00 90.94 168 SER A N 1
ATOM 1351 C CA . SER A 1 168 ? -12.286 11.388 2.913 1.00 90.94 168 SER A CA 1
ATOM 1352 C C . SER A 1 168 ? -12.576 12.201 1.654 1.00 90.94 168 SER A C 1
ATOM 1354 O O . SER A 1 168 ? -11.840 12.107 0.677 1.00 90.94 168 SER A O 1
ATOM 1356 N N . SER A 1 169 ? -13.620 13.031 1.677 1.00 88.88 169 SER A N 1
ATOM 1357 C CA . SER A 1 169 ? -14.005 13.863 0.535 1.00 88.88 169 SER A CA 1
ATOM 1358 C C . SER A 1 169 ? -12.959 14.935 0.238 1.00 88.88 169 SER A C 1
ATOM 1360 O O . SER A 1 169 ? -12.617 15.145 -0.921 1.00 88.88 169 SER A O 1
ATOM 1362 N N . HIS A 1 170 ? -12.418 15.593 1.265 1.00 88.88 170 HIS A N 1
ATOM 1363 C CA . HIS A 1 170 ? -11.403 16.632 1.099 1.00 88.88 170 HIS A CA 1
ATOM 1364 C C . HIS A 1 170 ? -10.096 16.076 0.525 1.00 88.88 170 HIS A C 1
ATOM 1366 O O . HIS A 1 170 ? -9.512 16.668 -0.376 1.00 88.88 170 HIS A O 1
ATOM 1372 N N . GLU A 1 171 ? -9.642 14.931 1.032 1.00 86.19 171 GLU A N 1
ATOM 1373 C CA . GLU A 1 171 ? -8.337 14.382 0.672 1.00 86.19 171 GLU A CA 1
ATOM 1374 C C . GLU A 1 171 ? -8.352 13.521 -0.603 1.00 86.19 171 GLU A C 1
ATOM 1376 O O . GLU A 1 171 ? -7.307 13.353 -1.234 1.00 86.19 171 GLU A O 1
ATOM 1381 N N . LEU A 1 172 ? -9.508 12.960 -0.988 1.00 83.69 172 LEU A N 1
ATOM 1382 C CA . LEU A 1 172 ? -9.635 12.107 -2.178 1.00 83.69 172 LEU A CA 1
ATOM 1383 C C . LEU A 1 172 ? -10.241 12.813 -3.399 1.00 83.69 172 LEU A C 1
ATOM 1385 O O . LEU A 1 172 ? -10.129 12.276 -4.505 1.00 83.69 172 LEU A O 1
ATOM 1389 N N . ASN A 1 173 ? -10.872 13.983 -3.246 1.00 68.44 173 ASN A N 1
ATOM 1390 C CA . ASN A 1 173 ? -11.417 14.700 -4.399 1.00 68.44 173 ASN A CA 1
ATOM 1391 C C . ASN A 1 173 ? -10.301 15.168 -5.353 1.00 68.44 173 ASN A C 1
ATOM 1393 O O . ASN A 1 173 ? -9.195 15.504 -4.943 1.00 68.44 173 ASN A O 1
ATOM 1397 N N . GLU A 1 174 ? -10.622 15.168 -6.652 1.00 55.81 174 GLU A N 1
ATOM 1398 C CA . GLU A 1 174 ? -9.780 15.586 -7.794 1.00 55.81 174 GLU A CA 1
ATOM 1399 C C . GLU A 1 174 ? -8.703 14.602 -8.293 1.00 55.81 174 GLU A C 1
ATOM 1401 O O . GLU A 1 174 ? -8.061 14.875 -9.309 1.00 55.81 174 GLU A O 1
ATOM 1406 N N . ARG A 1 175 ? -8.514 13.427 -7.672 1.00 59.44 175 ARG A N 1
ATOM 1407 C CA . ARG A 1 175 ? -7.454 12.486 -8.092 1.00 59.44 175 ARG A CA 1
ATOM 1408 C C . ARG A 1 175 ? -8.002 11.144 -8.569 1.00 59.44 175 ARG A C 1
ATOM 1410 O O . ARG A 1 175 ? -8.327 10.268 -7.778 1.00 59.44 175 ARG A O 1
ATOM 1417 N N . ASN A 1 176 ? -8.004 10.944 -9.890 1.00 53.78 176 ASN A N 1
ATOM 1418 C CA . ASN A 1 176 ? -8.372 9.661 -10.513 1.00 53.78 176 ASN A CA 1
ATOM 1419 C C . ASN A 1 176 ? -7.398 8.514 -10.165 1.00 53.78 176 ASN A C 1
ATOM 1421 O O . ASN A 1 176 ? -7.762 7.346 -10.284 1.00 53.78 176 ASN A O 1
ATOM 1425 N N . GLN A 1 177 ? -6.166 8.834 -9.755 1.00 65.19 177 GLN A N 1
ATOM 1426 C CA . GLN A 1 177 ? -5.142 7.866 -9.363 1.00 65.19 177 GLN A CA 1
ATOM 1427 C C . GLN A 1 177 ? -4.206 8.500 -8.324 1.00 65.19 177 GLN A C 1
ATOM 1429 O O . GLN A 1 177 ? -3.589 9.529 -8.603 1.00 65.19 177 GLN A O 1
ATOM 1434 N N . LEU A 1 178 ? -4.100 7.904 -7.130 1.00 73.75 178 LEU A N 1
ATOM 1435 C CA . LEU A 1 178 ? -3.100 8.314 -6.138 1.00 73.75 178 LEU A CA 1
ATOM 1436 C C . LEU A 1 178 ? -1.751 7.684 -6.478 1.00 73.75 178 LEU A C 1
ATOM 1438 O O . LEU A 1 178 ? -1.667 6.473 -6.689 1.00 73.75 178 LEU A O 1
ATOM 1442 N N . LYS A 1 179 ? -0.694 8.498 -6.484 1.00 78.00 179 LYS A N 1
ATOM 1443 C CA . LYS A 1 179 ? 0.680 7.989 -6.528 1.00 78.00 179 LYS A CA 1
ATOM 1444 C C . LYS A 1 179 ? 1.087 7.455 -5.147 1.00 78.00 179 LYS A C 1
ATOM 1446 O O . LYS A 1 179 ? 0.471 7.804 -4.134 1.00 78.00 179 LYS A O 1
ATOM 1451 N N . GLY A 1 180 ? 2.162 6.669 -5.078 1.00 79.69 180 GLY A N 1
ATOM 1452 C CA . GLY A 1 180 ? 2.691 6.148 -3.812 1.00 79.69 180 GLY A CA 1
ATOM 1453 C C . GLY A 1 180 ? 3.032 7.262 -2.819 1.00 79.69 180 GLY A C 1
ATOM 1454 O O . GLY A 1 180 ? 2.661 7.186 -1.646 1.00 79.69 180 GLY A O 1
ATOM 1455 N N . ALA A 1 181 ? 3.642 8.356 -3.290 1.00 82.94 181 ALA A N 1
ATOM 1456 C CA . ALA A 1 181 ? 3.904 9.540 -2.468 1.00 82.94 181 ALA A CA 1
ATOM 1457 C C . ALA A 1 181 ? 2.630 10.159 -1.853 1.00 82.94 181 ALA A C 1
ATOM 1459 O O . ALA A 1 181 ? 2.640 10.568 -0.690 1.00 82.94 181 ALA A O 1
ATOM 1460 N N . ASP A 1 182 ? 1.526 10.195 -2.600 1.00 84.81 182 ASP A N 1
ATOM 1461 C CA . ASP A 1 182 ? 0.257 10.751 -2.124 1.00 84.81 182 ASP A CA 1
ATOM 1462 C C . ASP A 1 182 ? -0.380 9.850 -1.069 1.00 84.81 182 ASP A C 1
ATOM 1464 O O . ASP A 1 182 ? -0.769 10.323 -0.002 1.00 84.81 182 ASP A O 1
ATOM 1468 N N . ALA A 1 183 ? -0.404 8.540 -1.327 1.00 85.88 183 ALA A N 1
ATOM 1469 C CA . ALA A 1 183 ? -0.924 7.551 -0.391 1.00 85.88 183 ALA A CA 1
ATOM 1470 C C . ALA A 1 183 ? -0.176 7.592 0.957 1.00 85.88 183 ALA A C 1
ATOM 1472 O O . ALA A 1 183 ? -0.791 7.508 2.022 1.00 85.88 183 ALA A O 1
ATOM 1473 N N . ARG A 1 184 ? 1.147 7.812 0.930 1.00 90.00 184 ARG A N 1
ATOM 1474 C CA . ARG A 1 184 ? 1.974 7.998 2.136 1.00 90.00 184 ARG A CA 1
ATOM 1475 C C . ARG A 1 184 ? 1.559 9.226 2.942 1.00 90.00 184 ARG A C 1
ATOM 1477 O O . ARG A 1 184 ? 1.361 9.117 4.152 1.00 90.00 184 ARG A O 1
ATOM 1484 N N . LYS A 1 185 ? 1.427 10.387 2.289 1.00 90.81 185 LYS A N 1
ATOM 1485 C CA . LYS A 1 185 ? 0.979 11.627 2.950 1.00 90.81 185 LYS A CA 1
ATOM 1486 C C . LYS A 1 185 ? -0.409 11.448 3.548 1.00 90.81 185 LYS A C 1
ATOM 1488 O O . LYS A 1 185 ? -0.643 11.842 4.686 1.00 90.81 185 LYS A O 1
ATOM 1493 N N . LEU A 1 186 ? -1.295 10.818 2.788 1.00 91.62 186 LEU A N 1
ATOM 1494 C CA . LEU A 1 186 ? -2.681 10.616 3.156 1.00 91.62 186 LEU A CA 1
ATOM 1495 C C . LEU A 1 186 ? -2.829 9.787 4.438 1.00 91.62 186 LEU A C 1
ATOM 1497 O O . LEU A 1 186 ? -3.572 10.175 5.335 1.00 91.62 186 LEU A O 1
ATOM 1501 N N . VAL A 1 187 ? -2.068 8.699 4.585 1.00 93.62 187 VAL A N 1
ATOM 1502 C CA . VAL A 1 187 ? -2.111 7.893 5.816 1.00 93.62 187 VAL A CA 1
ATOM 1503 C C . VAL A 1 187 ? -1.503 8.628 7.012 1.00 93.62 187 VAL A C 1
ATOM 1505 O O . VAL A 1 187 ? -2.012 8.498 8.123 1.00 93.62 187 VAL A O 1
ATOM 1508 N N . ILE A 1 188 ? -0.462 9.445 6.812 1.00 94.62 188 ILE A N 1
ATOM 1509 C CA . ILE A 1 188 ? 0.083 10.286 7.891 1.00 94.62 188 ILE A CA 1
ATOM 1510 C C . ILE A 1 188 ? -0.966 11.303 8.357 1.00 94.62 188 ILE A C 1
ATOM 1512 O O . ILE A 1 188 ? -1.205 11.424 9.557 1.00 94.62 188 ILE A O 1
ATOM 1516 N N . LYS A 1 189 ? -1.633 11.988 7.421 1.00 94.50 189 LYS A N 1
ATOM 1517 C CA . LYS A 1 189 ? -2.729 12.915 7.735 1.00 94.50 189 LYS A CA 1
ATOM 1518 C C . LYS A 1 189 ? -3.877 12.214 8.458 1.00 94.50 189 LYS A C 1
ATOM 1520 O O . LYS A 1 189 ? -4.351 12.724 9.469 1.00 94.50 189 LYS A O 1
ATOM 1525 N N . LEU A 1 190 ? -4.269 11.025 7.994 1.00 95.38 190 LEU A N 1
ATOM 1526 C CA . LEU A 1 190 ? -5.282 10.206 8.657 1.00 95.38 190 LEU A CA 1
ATOM 1527 C C . LEU A 1 190 ? -4.861 9.849 10.087 1.00 95.38 190 LEU A C 1
ATOM 1529 O O . LEU A 1 190 ? -5.677 9.915 10.997 1.00 95.38 190 LEU A O 1
ATOM 1533 N N . CYS A 1 191 ? -3.590 9.509 10.309 1.00 95.94 191 CYS A N 1
ATOM 1534 C CA . CYS A 1 191 ? -3.073 9.208 11.641 1.00 95.94 191 CYS A CA 1
ATOM 1535 C C . CYS A 1 191 ? -3.169 10.413 12.581 1.00 95.94 191 CYS A C 1
ATOM 1537 O O . CYS A 1 191 ? -3.631 10.263 13.709 1.00 95.94 191 CYS A O 1
ATOM 1539 N N . ILE A 1 192 ? -2.785 11.605 12.113 1.00 94.81 192 ILE A N 1
ATOM 1540 C CA . ILE A 1 192 ? -2.912 12.854 12.881 1.00 94.81 192 ILE A CA 1
ATOM 1541 C C . ILE A 1 192 ? -4.384 13.116 13.222 1.00 94.81 192 ILE A C 1
ATOM 1543 O O . ILE A 1 192 ? -4.721 13.424 14.366 1.00 94.81 192 ILE A O 1
ATOM 1547 N N . PHE A 1 193 ? -5.269 12.948 12.240 1.00 95.44 193 PHE A N 1
ATOM 1548 C CA . PHE A 1 193 ? -6.702 13.150 12.400 1.00 95.44 193 PHE A CA 1
ATOM 1549 C C . PHE A 1 193 ? -7.323 12.174 13.416 1.00 95.44 193 PHE A C 1
ATOM 1551 O O . PHE A 1 193 ? -7.956 12.599 14.382 1.00 95.44 193 PHE A O 1
ATOM 1558 N N . ILE A 1 194 ? -7.066 10.871 13.279 1.00 95.69 194 ILE A N 1
ATOM 1559 C CA . ILE A 1 194 ? -7.545 9.846 14.220 1.00 95.69 194 ILE A CA 1
ATOM 1560 C C . ILE A 1 194 ? -6.950 10.044 15.618 1.00 95.69 194 ILE A C 1
ATOM 1562 O O . ILE A 1 194 ? -7.638 9.830 16.614 1.00 95.69 194 ILE A O 1
ATOM 1566 N N . GLN A 1 195 ? -5.700 10.499 15.726 1.00 94.31 195 GLN A N 1
ATOM 1567 C CA . GLN A 1 195 ? -5.099 10.825 17.016 1.00 94.31 195 GLN A CA 1
ATOM 1568 C C . GLN A 1 195 ? -5.816 11.996 17.704 1.00 94.31 195 GLN A C 1
ATOM 1570 O O . GLN A 1 195 ? -6.035 11.937 18.913 1.00 94.31 195 GLN A O 1
ATOM 1575 N N . SER A 1 196 ? -6.231 13.020 16.952 1.00 94.94 196 SER A N 1
ATOM 1576 C CA . SER A 1 196 ? -7.068 14.111 17.472 1.00 94.94 196 SER A CA 1
ATOM 1577 C C . SER A 1 196 ? -8.405 13.587 18.004 1.00 94.94 196 SER A C 1
ATOM 1579 O O . SER A 1 196 ? -8.776 13.886 19.141 1.00 94.94 196 SER A O 1
ATOM 1581 N N . LEU A 1 197 ? -9.091 12.734 17.237 1.00 95.12 197 LEU A N 1
ATOM 1582 C CA . LEU A 1 197 ? -10.344 12.110 17.673 1.00 95.12 197 LEU A CA 1
ATOM 1583 C C . LEU A 1 197 ? -10.159 11.240 18.921 1.00 95.12 197 LEU A C 1
ATOM 1585 O O . LEU A 1 197 ? -11.004 11.248 19.815 1.00 95.12 197 LEU A O 1
ATOM 1589 N N . PHE A 1 198 ? -9.045 10.514 19.014 1.00 94.81 198 PHE A N 1
ATOM 1590 C CA . PHE A 1 198 ? -8.726 9.693 20.178 1.00 94.81 198 PHE A CA 1
ATOM 1591 C C . PHE A 1 198 ? -8.496 10.549 21.432 1.00 94.81 198 PHE A C 1
ATOM 1593 O O . PHE A 1 198 ? -9.036 10.243 22.492 1.00 94.81 198 PHE A O 1
ATOM 1600 N N . ILE A 1 199 ? -7.755 11.658 21.317 1.00 94.38 199 ILE A N 1
ATOM 1601 C CA . ILE A 1 199 ? -7.545 12.611 22.423 1.00 94.38 199 ILE A CA 1
ATOM 1602 C C . ILE A 1 199 ? -8.882 13.208 22.886 1.00 94.38 199 ILE A C 1
ATOM 1604 O O . ILE A 1 199 ? -9.116 13.350 24.085 1.00 94.38 199 ILE A O 1
ATOM 1608 N N . GLN A 1 200 ? -9.786 13.488 21.944 1.00 94.75 200 GLN A N 1
ATOM 1609 C CA . GLN A 1 200 ? -11.157 13.930 22.219 1.00 94.75 200 GLN A CA 1
ATOM 1610 C C . GLN A 1 200 ? -12.069 12.809 22.754 1.00 94.75 200 GLN A C 1
ATOM 1612 O O . GLN A 1 200 ? -13.245 13.058 23.005 1.00 94.75 200 GLN A O 1
ATOM 1617 N N . LYS A 1 201 ? -11.555 11.581 22.931 1.00 94.62 201 LYS A N 1
ATOM 1618 C CA . LYS A 1 201 ? -12.302 10.380 23.349 1.00 94.62 201 LYS A CA 1
ATOM 1619 C C . LYS A 1 201 ? -13.477 10.026 22.427 1.00 94.62 201 LYS A C 1
ATOM 1621 O O . LYS A 1 201 ? -14.434 9.390 22.857 1.00 94.62 201 LYS A O 1
ATOM 1626 N N . LYS A 1 202 ? -13.400 10.429 21.158 1.00 94.56 202 LYS A N 1
ATOM 1627 C CA . LYS A 1 202 ? -14.417 10.161 20.133 1.00 94.56 202 LYS A CA 1
ATOM 1628 C C . LYS A 1 202 ? -14.243 8.804 19.450 1.00 94.56 202 LYS A C 1
ATOM 1630 O O . LYS A 1 202 ? -15.201 8.279 18.897 1.00 94.56 202 LYS A O 1
ATOM 1635 N N . VAL A 1 203 ? -13.032 8.247 19.474 1.00 94.81 203 VAL A N 1
ATOM 1636 C CA . VAL A 1 203 ? -12.710 6.923 18.918 1.00 94.81 203 VAL A CA 1
ATOM 1637 C C . VAL A 1 203 ? -11.897 6.109 19.925 1.00 94.81 203 VAL A C 1
ATOM 1639 O O . VAL A 1 203 ? -11.159 6.697 20.723 1.00 94.81 203 VAL A O 1
ATOM 1642 N N . PRO A 1 204 ? -12.000 4.772 19.902 1.00 93.81 204 PRO A N 1
ATOM 1643 C CA . PRO A 1 204 ? -11.296 3.922 20.851 1.00 93.81 204 PRO A CA 1
ATOM 1644 C C . PRO A 1 204 ? -9.814 3.724 20.461 1.00 93.81 204 PRO A C 1
ATOM 1646 O O . PRO A 1 204 ? -9.378 4.062 19.355 1.00 93.81 204 PRO A O 1
ATOM 1649 N N . GLN A 1 205 ? -9.007 3.188 21.382 1.00 93.25 205 GLN A N 1
ATOM 1650 C CA . GLN A 1 205 ? -7.549 3.039 21.219 1.00 93.25 205 GLN A CA 1
ATOM 1651 C C . GLN A 1 205 ? -7.179 2.112 20.048 1.00 93.25 205 GLN A C 1
ATOM 1653 O O . GLN A 1 205 ? -6.130 2.274 19.420 1.00 93.25 205 GLN A O 1
ATOM 1658 N N . GLU A 1 206 ? -8.033 1.149 19.728 1.00 93.62 206 GLU A N 1
ATOM 1659 C CA . GLU A 1 206 ? -7.885 0.188 18.640 1.00 93.62 206 GLU A CA 1
ATOM 1660 C C . GLU A 1 206 ? -7.812 0.897 17.285 1.00 93.62 206 GLU A C 1
ATOM 1662 O O . GLU A 1 206 ? -6.977 0.535 16.457 1.00 93.62 206 GLU A O 1
ATOM 1667 N N . TRP A 1 207 ? -8.609 1.953 17.079 1.00 94.81 207 TRP A N 1
ATOM 1668 C CA . TRP A 1 207 ? -8.571 2.759 15.855 1.00 94.81 207 TRP A CA 1
ATOM 1669 C C . TRP A 1 207 ? -7.224 3.447 15.700 1.00 94.81 207 TRP A C 1
ATOM 1671 O O . TRP A 1 207 ? -6.561 3.291 14.676 1.00 94.81 207 TRP A O 1
ATOM 1681 N N . LYS A 1 208 ? -6.780 4.146 16.749 1.00 94.25 208 LYS A N 1
ATOM 1682 C CA . LYS A 1 208 ? -5.459 4.780 16.784 1.00 94.25 208 LYS A CA 1
ATOM 1683 C C . LYS A 1 208 ? -4.357 3.762 16.473 1.00 94.25 208 LYS A C 1
ATOM 1685 O O . LYS A 1 208 ? -3.532 3.997 15.595 1.00 94.25 208 LYS A O 1
ATOM 1690 N N . THR A 1 209 ? -4.389 2.612 17.140 1.00 94.19 209 THR A N 1
ATOM 1691 C CA . THR A 1 209 ? -3.370 1.559 17.007 1.00 94.19 209 THR A CA 1
ATOM 1692 C C . THR A 1 209 ? -3.364 0.945 15.603 1.00 94.19 209 THR A C 1
ATOM 1694 O O . THR A 1 209 ? -2.298 0.666 15.053 1.00 94.19 209 THR A O 1
ATOM 1697 N N . MET A 1 210 ? -4.539 0.768 14.989 1.00 95.38 210 MET A N 1
ATOM 1698 C CA . MET A 1 210 ? -4.676 0.277 13.617 1.00 95.38 210 MET A CA 1
ATOM 1699 C C . MET A 1 210 ? -4.015 1.237 12.623 1.00 95.38 210 MET A C 1
ATOM 1701 O O . MET A 1 210 ? -3.217 0.809 11.792 1.00 95.38 210 MET A O 1
ATOM 1705 N N . ILE A 1 211 ? -4.299 2.538 12.718 1.00 95.69 211 ILE A N 1
ATOM 1706 C CA . ILE A 1 211 ? -3.716 3.525 11.800 1.00 95.69 211 ILE A CA 1
ATOM 1707 C C . ILE A 1 211 ? -2.211 3.679 12.025 1.00 95.69 211 ILE A C 1
ATOM 1709 O O . ILE A 1 211 ? -1.456 3.733 11.056 1.00 95.69 211 ILE A O 1
ATOM 1713 N N . GLU A 1 212 ? -1.751 3.672 13.278 1.00 94.56 212 GLU A N 1
ATOM 1714 C CA . GLU A 1 212 ? -0.320 3.687 13.605 1.00 94.56 212 GLU A CA 1
ATOM 1715 C C . GLU A 1 212 ? 0.411 2.472 13.013 1.00 94.56 212 GLU A C 1
ATOM 1717 O O . GLU A 1 212 ? 1.503 2.617 12.458 1.00 94.56 212 GLU A O 1
ATOM 1722 N N . ALA A 1 213 ? -0.203 1.283 13.053 1.00 95.31 213 ALA A N 1
ATOM 1723 C CA . ALA A 1 213 ? 0.350 0.090 12.419 1.00 95.31 213 ALA A CA 1
ATOM 1724 C C . ALA A 1 213 ? 0.460 0.251 10.892 1.00 95.31 213 ALA A C 1
ATOM 1726 O O . ALA A 1 213 ? 1.486 -0.119 10.318 1.00 95.31 213 ALA A O 1
ATOM 1727 N N . LEU A 1 214 ? -0.537 0.859 10.236 1.00 95.50 214 LEU A N 1
ATOM 1728 C CA . LEU A 1 214 ? -0.492 1.146 8.797 1.00 95.50 214 LEU A CA 1
ATOM 1729 C C . LEU A 1 214 ? 0.587 2.181 8.439 1.00 95.50 214 LEU A C 1
ATOM 1731 O O . LEU A 1 214 ? 1.329 1.984 7.474 1.00 95.50 214 LEU A O 1
ATOM 1735 N N . VAL A 1 215 ? 0.730 3.247 9.235 1.00 94.62 215 VAL A N 1
ATOM 1736 C CA . VAL A 1 215 ? 1.833 4.217 9.105 1.00 94.62 215 VAL A CA 1
ATOM 1737 C C . VAL A 1 215 ? 3.183 3.510 9.218 1.00 94.62 215 VAL A C 1
ATOM 1739 O O . VAL A 1 215 ? 4.112 3.818 8.469 1.00 94.62 215 VAL A O 1
ATOM 1742 N N . ASP A 1 216 ? 3.310 2.554 10.136 1.00 93.12 216 ASP A N 1
ATOM 1743 C CA . ASP A 1 216 ? 4.535 1.781 10.317 1.00 93.12 216 ASP A CA 1
ATOM 1744 C C . ASP A 1 216 ? 4.857 0.889 9.117 1.00 93.12 216 ASP A C 1
ATOM 1746 O O . ASP A 1 216 ? 6.007 0.886 8.672 1.00 93.12 216 ASP A O 1
ATOM 1750 N N . ILE A 1 217 ? 3.857 0.188 8.570 1.00 93.94 217 ILE A N 1
ATOM 1751 C CA . ILE A 1 217 ? 3.997 -0.606 7.340 1.00 93.94 217 ILE A CA 1
ATOM 1752 C C . ILE A 1 217 ? 4.534 0.283 6.221 1.00 93.94 217 ILE A C 1
ATOM 1754 O O . ILE A 1 217 ? 5.561 -0.029 5.623 1.00 93.94 217 ILE A O 1
ATOM 1758 N N . ILE A 1 218 ? 3.887 1.427 5.989 1.00 91.75 218 ILE A N 1
ATOM 1759 C CA . ILE A 1 218 ? 4.270 2.380 4.946 1.00 91.75 218 ILE A CA 1
ATOM 1760 C C . ILE A 1 218 ? 5.682 2.920 5.180 1.00 91.75 218 ILE A C 1
ATOM 1762 O O . ILE A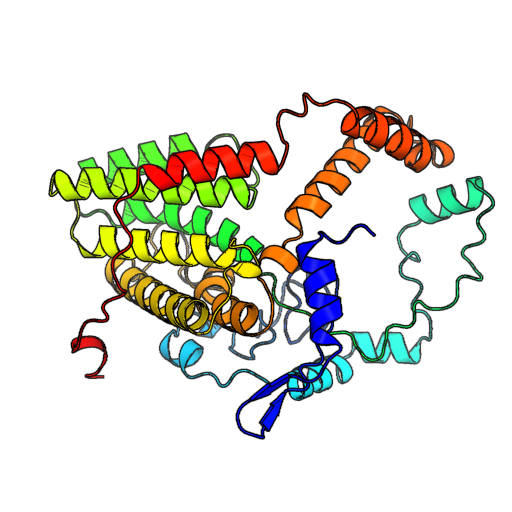 1 218 ? 6.493 2.975 4.260 1.00 91.75 218 ILE A O 1
ATOM 1766 N N . HIS A 1 219 ? 6.007 3.316 6.406 1.00 90.69 219 HIS A N 1
ATOM 1767 C CA . HIS A 1 219 ? 7.316 3.878 6.705 1.00 90.69 219 HIS A CA 1
ATOM 1768 C C . HIS A 1 219 ? 8.452 2.892 6.414 1.00 90.69 219 HIS A C 1
ATOM 1770 O O . HIS A 1 219 ? 9.465 3.296 5.853 1.00 90.69 219 HIS A O 1
ATOM 1776 N N . ILE A 1 220 ? 8.288 1.617 6.783 1.00 91.44 220 ILE A N 1
ATOM 1777 C CA . ILE A 1 220 ? 9.299 0.582 6.524 1.00 91.44 220 ILE A CA 1
ATOM 1778 C C . ILE A 1 220 ? 9.335 0.232 5.032 1.00 91.44 220 ILE A C 1
ATOM 1780 O O . ILE A 1 220 ? 10.404 0.100 4.451 1.00 91.44 220 ILE A O 1
ATOM 1784 N N . ALA A 1 221 ? 8.174 0.138 4.384 1.00 88.94 221 ALA A N 1
ATOM 1785 C CA . ALA A 1 221 ? 8.073 -0.216 2.971 1.00 88.94 221 ALA A CA 1
ATOM 1786 C C . ALA A 1 221 ? 8.739 0.804 2.028 1.00 88.94 221 ALA A C 1
ATOM 1788 O O . ALA A 1 221 ? 9.181 0.442 0.943 1.00 88.94 221 ALA A O 1
ATOM 1789 N N . TYR A 1 222 ? 8.832 2.070 2.438 1.00 87.25 222 TYR A N 1
ATOM 1790 C CA . TYR A 1 222 ? 9.488 3.130 1.666 1.00 87.25 222 TYR A CA 1
ATOM 1791 C C . TYR A 1 222 ? 10.855 3.545 2.238 1.00 87.25 222 TYR A C 1
ATOM 1793 O O . TYR A 1 222 ? 11.418 4.556 1.807 1.00 87.25 222 TYR A O 1
ATOM 1801 N N . SER A 1 223 ? 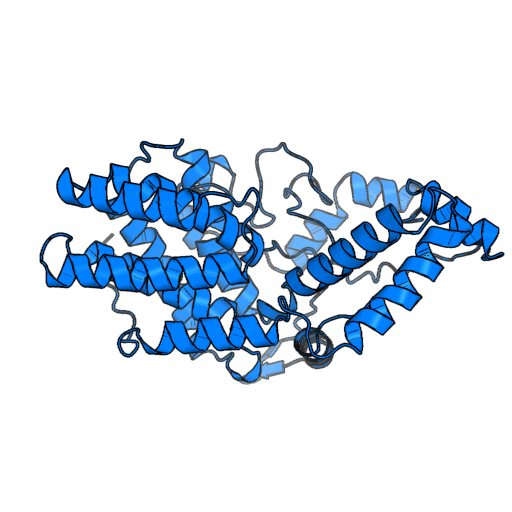11.395 2.802 3.209 1.00 86.88 223 SER A N 1
ATOM 1802 C CA . SER A 1 223 ? 12.687 3.121 3.814 1.00 86.88 223 SER A CA 1
ATOM 1803 C C . SER A 1 223 ? 13.857 2.796 2.873 1.00 86.88 223 SER A C 1
ATOM 1805 O O . SER A 1 223 ? 13.759 1.940 1.993 1.00 86.88 223 SER A O 1
ATOM 1807 N N . SER A 1 224 ? 14.979 3.506 3.028 1.00 84.31 224 SER A N 1
ATOM 1808 C CA . SER A 1 224 ? 16.188 3.252 2.232 1.00 84.31 224 SER A CA 1
ATOM 1809 C C . SER A 1 224 ? 16.819 1.903 2.580 1.00 84.31 224 SER A C 1
ATOM 1811 O O . SER A 1 224 ? 16.608 1.383 3.679 1.00 84.31 224 SER A O 1
ATOM 1813 N N . GLU A 1 225 ? 17.646 1.360 1.685 1.00 79.25 225 GLU A N 1
ATOM 1814 C CA . GLU A 1 225 ? 18.289 0.060 1.922 1.00 79.25 225 GLU A CA 1
ATOM 1815 C C . GLU A 1 225 ? 19.201 0.064 3.144 1.00 79.25 225 GLU A C 1
ATOM 1817 O O . GLU A 1 225 ? 19.147 -0.854 3.953 1.00 79.25 225 GLU A O 1
ATOM 1822 N N . ALA A 1 226 ? 19.898 1.174 3.391 1.00 82.94 226 ALA A N 1
ATOM 1823 C CA . ALA A 1 226 ? 20.719 1.355 4.589 1.00 82.94 226 ALA A CA 1
ATOM 1824 C C . ALA A 1 226 ? 19.956 1.170 5.919 1.00 82.94 226 ALA A C 1
ATOM 1826 O O . ALA A 1 226 ? 20.567 0.937 6.960 1.00 82.94 226 ALA A O 1
ATOM 1827 N N . SER A 1 227 ? 18.625 1.301 5.917 1.00 85.75 227 SER A N 1
ATOM 1828 C CA . SER A 1 227 ? 17.809 1.089 7.117 1.00 85.75 227 SER A CA 1
ATOM 1829 C C . SER A 1 227 ? 17.395 -0.373 7.324 1.00 85.75 227 SER A C 1
ATOM 1831 O O . SER A 1 227 ? 17.107 -0.773 8.463 1.00 85.75 227 SER A O 1
ATOM 1833 N N . ARG A 1 228 ? 17.397 -1.173 6.246 1.00 86.06 228 ARG A N 1
ATOM 1834 C CA . ARG A 1 228 ? 16.904 -2.547 6.236 1.00 86.06 228 ARG A CA 1
ATOM 1835 C C . ARG A 1 228 ? 17.736 -3.401 7.180 1.00 86.06 228 ARG A C 1
ATOM 1837 O O . ARG A 1 228 ? 18.960 -3.445 7.146 1.00 86.06 228 ARG A O 1
ATOM 1844 N N . SER A 1 229 ? 17.043 -4.084 8.080 1.00 87.25 229 SER A N 1
ATOM 1845 C CA . SER A 1 229 ? 17.665 -4.898 9.122 1.00 87.25 229 SER A CA 1
ATOM 1846 C C . SER A 1 229 ? 16.717 -6.010 9.565 1.00 87.25 229 SER A C 1
ATOM 1848 O O . SER A 1 229 ? 15.499 -5.865 9.411 1.00 87.25 229 SER A O 1
ATOM 1850 N N . PRO A 1 230 ? 17.216 -7.087 10.204 1.00 86.94 230 PRO A N 1
ATOM 1851 C CA . PRO A 1 230 ? 16.357 -8.130 10.770 1.00 86.94 230 PRO A CA 1
ATOM 1852 C C . PRO A 1 230 ? 15.273 -7.573 11.703 1.00 86.94 230 PRO A C 1
ATOM 1854 O O . PRO A 1 230 ? 14.139 -8.049 11.711 1.00 86.94 230 PRO A O 1
ATOM 1857 N N . ARG A 1 231 ? 15.595 -6.502 12.443 1.00 87.69 231 ARG A N 1
ATOM 1858 C CA . ARG A 1 231 ? 14.648 -5.792 13.310 1.00 87.69 231 ARG A CA 1
ATOM 1859 C C . ARG A 1 231 ? 13.532 -5.111 12.518 1.00 87.69 231 ARG A C 1
ATOM 1861 O O . ARG A 1 231 ? 12.380 -5.186 12.937 1.00 87.69 231 ARG A O 1
ATOM 1868 N N . GLN A 1 232 ? 13.850 -4.439 11.411 1.00 90.06 232 GLN A N 1
ATOM 1869 C CA . GLN A 1 232 ? 12.836 -3.813 10.557 1.00 90.06 232 GLN A CA 1
ATOM 1870 C C . GLN A 1 232 ? 11.977 -4.847 9.832 1.00 90.06 232 GLN A C 1
ATOM 1872 O O . GLN A 1 232 ? 10.762 -4.676 9.782 1.00 90.06 232 GLN A O 1
ATOM 1877 N N . ILE A 1 233 ? 12.578 -5.941 9.354 1.00 88.25 233 ILE A N 1
ATOM 1878 C CA . ILE A 1 233 ? 11.844 -7.057 8.744 1.00 88.25 233 ILE A CA 1
ATOM 1879 C C . ILE A 1 233 ? 10.820 -7.600 9.745 1.00 88.25 233 ILE A C 1
ATOM 1881 O O . ILE A 1 233 ? 9.628 -7.627 9.449 1.00 88.25 233 ILE A O 1
ATOM 1885 N N . LEU A 1 234 ? 11.250 -7.945 10.965 1.00 88.81 234 LEU A N 1
ATOM 1886 C CA . LEU A 1 234 ? 10.345 -8.433 12.008 1.00 88.81 234 LEU A CA 1
ATOM 1887 C C . LEU A 1 234 ? 9.262 -7.404 12.368 1.00 88.81 234 LEU A C 1
ATOM 1889 O O . LEU A 1 234 ? 8.098 -7.764 12.536 1.00 88.81 234 LEU A O 1
ATOM 1893 N N . ARG A 1 235 ? 9.622 -6.116 12.455 1.00 91.94 235 ARG A N 1
ATOM 1894 C CA . ARG A 1 235 ? 8.655 -5.041 12.713 1.00 91.94 235 ARG A CA 1
ATOM 1895 C C . ARG A 1 235 ? 7.591 -4.969 11.619 1.00 91.94 235 ARG A C 1
ATOM 1897 O O . ARG A 1 235 ? 6.423 -4.835 11.954 1.00 91.94 235 ARG A O 1
ATOM 1904 N N . LEU A 1 236 ? 7.965 -5.100 10.348 1.00 92.50 236 LEU A N 1
ATOM 1905 C CA . LEU A 1 236 ? 7.016 -5.080 9.235 1.00 92.50 236 LEU A CA 1
ATOM 1906 C C . LEU A 1 236 ? 6.037 -6.259 9.291 1.00 92.50 236 LEU A C 1
ATOM 1908 O O . LEU A 1 236 ? 4.839 -6.050 9.103 1.00 92.50 236 LEU A O 1
ATOM 1912 N N . PHE A 1 237 ? 6.513 -7.468 9.611 1.00 91.19 237 PHE A N 1
ATOM 1913 C CA . PHE A 1 237 ? 5.636 -8.622 9.853 1.00 91.19 237 PHE A CA 1
ATOM 1914 C C . PHE A 1 237 ? 4.656 -8.349 11.001 1.00 91.19 237 PHE A C 1
ATOM 1916 O O . PHE A 1 237 ? 3.448 -8.511 10.832 1.00 91.19 237 PHE A O 1
ATOM 1923 N N . ASN A 1 238 ? 5.158 -7.868 12.141 1.00 91.94 238 ASN A N 1
ATOM 1924 C CA . ASN A 1 238 ? 4.330 -7.604 13.317 1.00 91.94 238 ASN A CA 1
ATOM 1925 C C . ASN A 1 238 ? 3.303 -6.493 13.068 1.00 91.94 238 ASN A C 1
ATOM 1927 O O . ASN A 1 238 ? 2.144 -6.644 13.446 1.00 91.94 238 ASN A O 1
ATOM 1931 N N . SER A 1 239 ? 3.696 -5.394 12.417 1.00 94.38 239 SER A N 1
ATOM 1932 C CA . SER A 1 239 ? 2.782 -4.297 12.086 1.00 94.38 239 SER A CA 1
ATOM 1933 C C . SER A 1 239 ? 1.736 -4.727 11.058 1.00 94.38 239 SER A C 1
ATOM 1935 O O . SER A 1 239 ? 0.574 -4.368 11.207 1.00 94.38 239 SER A O 1
ATOM 1937 N N . SER A 1 240 ? 2.107 -5.554 10.074 1.00 93.50 240 SER A N 1
ATOM 1938 C CA . SER A 1 240 ? 1.161 -6.121 9.099 1.00 93.50 240 SER A CA 1
ATOM 1939 C C . SER A 1 240 ? 0.136 -7.037 9.760 1.00 93.50 240 SER A C 1
ATOM 1941 O O . SER A 1 240 ? -1.058 -6.922 9.492 1.00 93.50 240 SER A O 1
ATOM 1943 N N . PHE A 1 241 ? 0.584 -7.902 10.671 1.00 92.12 241 PHE A N 1
ATOM 1944 C CA . PHE A 1 241 ? -0.293 -8.781 11.439 1.00 92.12 241 PHE A CA 1
ATOM 1945 C C . PHE A 1 241 ? -1.229 -7.997 12.371 1.00 92.12 241 PHE A C 1
ATOM 1947 O O . PHE A 1 241 ? -2.439 -8.238 12.380 1.00 92.12 241 PHE A O 1
ATOM 1954 N N . LEU A 1 242 ? -0.688 -7.027 13.116 1.00 92.56 242 LEU A N 1
ATOM 1955 C CA . LEU A 1 242 ? -1.461 -6.169 14.015 1.00 92.56 242 LEU A CA 1
ATOM 1956 C C . LEU A 1 242 ? -2.513 -5.369 13.243 1.00 92.56 242 LEU A C 1
ATOM 1958 O O . LEU A 1 242 ? -3.686 -5.381 13.614 1.00 92.56 242 LEU A O 1
ATOM 1962 N N . PHE A 1 243 ? -2.109 -4.731 12.142 1.00 95.06 243 PHE A N 1
ATOM 1963 C CA . PHE A 1 243 ? -3.014 -3.998 11.266 1.00 95.06 243 PHE A CA 1
ATOM 1964 C C . PHE A 1 243 ? -4.136 -4.895 10.745 1.00 95.06 243 PHE A C 1
ATOM 1966 O O . PHE A 1 243 ? -5.306 -4.546 10.869 1.00 95.06 243 PHE A O 1
ATOM 1973 N N . ALA A 1 244 ? -3.796 -6.069 10.206 1.00 93.25 244 ALA A N 1
ATOM 1974 C CA . ALA A 1 244 ? -4.776 -6.987 9.641 1.00 93.25 244 ALA A CA 1
ATOM 1975 C C . ALA A 1 244 ? -5.805 -7.458 10.680 1.00 93.25 244 ALA A C 1
ATOM 1977 O O . ALA A 1 244 ? -6.998 -7.553 10.387 1.00 93.25 244 ALA A O 1
ATOM 1978 N N . THR A 1 245 ? -5.339 -7.720 11.900 1.00 91.94 245 THR A N 1
ATOM 1979 C CA . THR A 1 245 ? -6.174 -8.183 13.009 1.00 91.94 245 THR A CA 1
ATOM 1980 C C . THR A 1 245 ? -7.107 -7.083 13.511 1.00 91.94 245 THR A C 1
ATOM 1982 O O . THR A 1 245 ? -8.306 -7.317 13.658 1.00 91.94 245 THR A O 1
ATOM 1985 N N . LEU A 1 246 ? -6.595 -5.864 13.701 1.00 93.69 246 LEU A N 1
ATOM 1986 C CA . LEU A 1 246 ? -7.418 -4.721 14.105 1.00 93.69 246 LEU A CA 1
ATOM 1987 C C . LEU A 1 246 ? -8.406 -4.319 13.008 1.00 93.69 246 LEU A C 1
ATOM 1989 O O . LEU A 1 246 ? -9.577 -4.102 13.302 1.00 93.69 246 LEU A O 1
ATOM 1993 N N . ALA A 1 247 ? -7.985 -4.322 11.741 1.00 93.38 247 ALA A N 1
ATOM 1994 C CA . ALA A 1 247 ? -8.877 -4.084 10.611 1.00 93.38 247 ALA A CA 1
ATOM 1995 C C . ALA A 1 247 ? -10.003 -5.122 10.551 1.00 93.38 247 ALA A C 1
ATOM 1997 O O . ALA A 1 247 ? -11.116 -4.795 10.158 1.00 93.38 247 ALA A O 1
ATOM 1998 N N . ARG A 1 248 ? -9.760 -6.372 10.959 1.00 90.38 248 ARG A N 1
ATOM 1999 C CA . ARG A 1 248 ? -10.821 -7.379 11.087 1.00 90.38 248 ARG A CA 1
ATOM 2000 C C . ARG A 1 248 ? -11.755 -7.133 12.255 1.00 90.38 248 ARG A C 1
ATOM 2002 O O . ARG A 1 248 ? -12.946 -7.371 12.109 1.00 90.38 248 ARG A O 1
ATOM 2009 N N . SER A 1 249 ? -11.217 -6.691 13.384 1.00 91.38 249 SER A N 1
ATOM 2010 C CA . SER A 1 249 ? -12.012 -6.418 14.578 1.00 91.38 249 SER A CA 1
ATOM 2011 C C . SER A 1 249 ? -12.903 -5.189 14.413 1.00 91.38 249 SER A C 1
ATOM 2013 O O . SER A 1 249 ? -14.038 -5.210 14.864 1.00 91.38 249 SER A O 1
ATOM 2015 N N . ILE A 1 250 ? -12.381 -4.129 13.791 1.00 92.44 250 ILE A N 1
ATOM 2016 C CA . ILE A 1 250 ? -13.061 -2.834 13.670 1.00 92.44 250 ILE A CA 1
ATOM 2017 C C . ILE A 1 250 ? -14.031 -2.832 12.491 1.00 92.44 250 ILE A C 1
ATOM 2019 O O . ILE A 1 250 ? -15.171 -2.422 12.642 1.00 92.44 250 ILE A O 1
ATOM 2023 N N . ILE A 1 251 ? -13.577 -3.278 11.316 1.00 92.88 251 ILE A N 1
ATOM 2024 C CA . ILE A 1 251 ? -14.372 -3.172 10.083 1.00 92.88 251 ILE A CA 1
ATOM 2025 C C . ILE A 1 251 ? -15.266 -4.394 9.909 1.00 92.88 251 ILE A C 1
ATOM 2027 O O . ILE A 1 251 ? -16.370 -4.257 9.401 1.00 92.88 251 ILE A O 1
ATOM 2031 N N . ALA A 1 252 ? -14.801 -5.580 10.322 1.00 88.38 252 ALA A N 1
ATOM 2032 C CA . ALA A 1 252 ? -15.483 -6.872 10.214 1.00 88.38 252 ALA A CA 1
ATOM 2033 C C . ALA A 1 252 ? -16.101 -7.158 8.828 1.00 88.38 252 ALA A C 1
ATOM 2035 O O . ALA A 1 252 ? -15.509 -7.882 8.022 1.00 88.38 252 ALA A O 1
ATOM 2036 N N . ASN A 1 253 ? -17.275 -6.584 8.554 1.00 91.25 253 ASN A N 1
ATOM 2037 C CA . ASN A 1 253 ? -17.974 -6.601 7.278 1.00 91.25 253 ASN A CA 1
ATOM 2038 C C . ASN A 1 253 ? -17.991 -5.196 6.647 1.00 91.25 253 ASN A C 1
ATOM 2040 O O . ASN A 1 253 ? -18.746 -4.338 7.101 1.00 91.25 253 ASN A O 1
ATOM 2044 N N . PRO A 1 254 ? -17.219 -4.968 5.572 1.00 93.88 254 PRO A N 1
ATOM 2045 C CA . PRO A 1 254 ? -17.262 -3.726 4.811 1.00 93.88 254 PRO A CA 1
ATOM 2046 C C . PRO A 1 254 ? -18.682 -3.390 4.322 1.00 93.88 254 PRO A C 1
ATOM 2048 O O . PRO A 1 254 ? -19.410 -4.262 3.845 1.00 93.88 254 PRO A O 1
ATOM 2051 N N . VAL A 1 255 ? -19.053 -2.118 4.440 1.00 94.44 255 VAL A N 1
ATOM 2052 C CA . VAL A 1 255 ? -20.351 -1.522 4.106 1.00 94.44 255 VAL A CA 1
ATOM 2053 C C . VAL A 1 255 ? -20.279 -0.787 2.768 1.00 94.44 255 VAL A C 1
ATOM 2055 O O . VAL A 1 255 ? -21.169 -0.940 1.931 1.00 94.44 255 VAL A O 1
ATOM 2058 N N . LYS A 1 256 ? -19.224 0.006 2.527 1.00 93.12 256 LYS A N 1
ATOM 2059 C CA . LYS A 1 256 ? -19.113 0.815 1.298 1.00 93.12 256 LYS A CA 1
ATOM 2060 C C . LYS A 1 256 ? -18.757 -0.031 0.082 1.00 93.12 256 LYS A C 1
ATOM 2062 O O . LYS A 1 256 ? -19.099 0.318 -1.051 1.00 93.12 256 LYS A O 1
ATOM 2067 N N . MET A 1 257 ? -18.050 -1.135 0.296 1.00 93.75 257 MET A N 1
ATOM 2068 C CA . MET A 1 257 ? -17.676 -2.070 -0.756 1.00 93.75 257 MET A CA 1
ATOM 2069 C C . MET A 1 257 ? -17.786 -3.525 -0.321 1.00 93.75 257 MET A C 1
ATOM 2071 O O . MET A 1 257 ? -17.904 -3.837 0.850 1.00 93.75 257 MET A O 1
ATOM 2075 N N . THR A 1 258 ? -17.698 -4.449 -1.278 1.00 92.31 258 THR A N 1
ATOM 2076 C CA . THR A 1 258 ? -17.705 -5.886 -0.962 1.00 92.31 258 THR A CA 1
ATOM 2077 C C . THR A 1 258 ? -16.466 -6.304 -0.162 1.00 92.31 258 THR A C 1
ATOM 2079 O O . THR A 1 258 ? -15.363 -5.811 -0.424 1.00 92.31 258 THR A O 1
ATOM 2082 N N . SER A 1 259 ? -16.598 -7.322 0.694 1.00 90.06 259 SER A N 1
ATOM 2083 C CA . SER A 1 259 ? -15.465 -7.922 1.418 1.00 90.06 259 SER A CA 1
ATOM 2084 C C . SER A 1 259 ? -14.353 -8.406 0.487 1.00 90.06 259 SER A C 1
ATOM 2086 O O . SER A 1 259 ? -13.181 -8.334 0.838 1.00 90.06 259 SER A O 1
ATOM 2088 N N . ARG A 1 260 ? -14.699 -8.838 -0.735 1.00 86.06 260 ARG A N 1
ATOM 2089 C CA . ARG A 1 260 ? -13.722 -9.219 -1.765 1.00 86.06 260 ARG A CA 1
ATOM 2090 C C . ARG A 1 260 ? -12.916 -8.027 -2.281 1.00 86.06 260 ARG A C 1
ATOM 2092 O O . ARG A 1 260 ? -11.749 -8.194 -2.605 1.00 86.06 260 ARG A O 1
ATOM 2099 N N . LYS A 1 261 ? -13.515 -6.839 -2.389 1.00 87.44 261 LYS A N 1
ATOM 2100 C CA . LYS A 1 261 ? -12.797 -5.626 -2.810 1.00 87.44 261 LYS A CA 1
ATOM 2101 C C . LYS A 1 261 ? -11.901 -5.105 -1.686 1.00 87.44 261 LYS A C 1
ATOM 2103 O O . LYS A 1 261 ? -10.764 -4.731 -1.954 1.00 87.44 261 LYS A O 1
ATOM 2108 N N . PHE A 1 262 ? -12.399 -5.130 -0.451 1.00 91.62 262 PHE A N 1
ATOM 2109 C CA . PHE A 1 262 ? -11.677 -4.622 0.710 1.00 91.62 262 PHE A CA 1
ATOM 2110 C C . PHE A 1 262 ? -10.554 -5.565 1.176 1.00 91.62 262 PHE A C 1
ATOM 2112 O O . PHE A 1 262 ? -9.395 -5.173 1.179 1.00 91.62 262 PHE A O 1
ATOM 2119 N N . TYR A 1 263 ? -10.876 -6.824 1.507 1.00 90.56 263 TYR A N 1
ATOM 2120 C CA . TYR A 1 263 ? -9.928 -7.833 2.011 1.00 90.56 263 TYR A CA 1
ATOM 2121 C C . TYR A 1 263 ? -9.317 -8.722 0.913 1.00 90.56 263 TYR A C 1
ATOM 2123 O O . TYR A 1 263 ? -8.676 -9.724 1.221 1.00 90.56 263 TYR A O 1
ATOM 2131 N N . GLY A 1 264 ? -9.555 -8.413 -0.363 1.00 86.12 264 GLY A N 1
ATOM 2132 C CA . GLY A 1 264 ? -9.000 -9.174 -1.483 1.00 86.12 264 GLY A CA 1
ATOM 2133 C C . GLY A 1 264 ? -7.550 -8.814 -1.788 1.00 86.12 264 GLY A C 1
ATOM 2134 O O . GLY A 1 264 ? -6.758 -8.524 -0.895 1.00 86.12 264 GLY A O 1
ATOM 2135 N N . ASN A 1 265 ? -7.218 -8.798 -3.079 1.00 82.44 265 ASN A N 1
ATOM 2136 C CA . ASN A 1 265 ? -5.841 -8.732 -3.577 1.00 82.44 265 ASN A CA 1
ATOM 2137 C C . ASN A 1 265 ? -4.991 -7.623 -2.944 1.00 82.44 265 ASN A C 1
ATOM 2139 O O . ASN A 1 265 ? -3.900 -7.909 -2.467 1.00 82.44 265 ASN A O 1
ATOM 2143 N N . HIS A 1 266 ? -5.488 -6.382 -2.900 1.00 85.06 266 HIS A N 1
ATOM 2144 C CA . HIS A 1 266 ? -4.699 -5.247 -2.408 1.00 85.06 266 HIS A CA 1
ATOM 2145 C C . HIS A 1 266 ? -4.364 -5.365 -0.917 1.00 85.06 266 HIS A C 1
ATOM 2147 O O . HIS A 1 266 ? -3.231 -5.116 -0.502 1.00 85.06 266 HIS A O 1
ATOM 2153 N N . PHE A 1 267 ? -5.333 -5.801 -0.111 1.00 89.00 267 PHE A N 1
ATOM 2154 C CA . PHE A 1 267 ? -5.124 -6.042 1.312 1.00 89.00 267 PHE A CA 1
ATOM 2155 C C . PHE A 1 267 ? -4.207 -7.245 1.538 1.00 89.00 267 PHE A C 1
ATOM 2157 O O . PHE A 1 267 ? -3.221 -7.121 2.256 1.00 89.00 267 PHE A O 1
ATOM 2164 N N . HIS A 1 268 ? -4.467 -8.372 0.868 1.00 88.38 268 HIS A N 1
ATOM 2165 C CA . HIS A 1 268 ? -3.633 -9.573 0.944 1.00 88.38 268 HIS A CA 1
ATOM 2166 C C . HIS A 1 268 ? -2.175 -9.291 0.557 1.00 88.38 268 HIS A C 1
ATOM 2168 O O . HIS A 1 268 ? -1.247 -9.650 1.277 1.00 88.38 268 HIS A O 1
ATOM 2174 N N . SER A 1 269 ? -1.969 -8.566 -0.538 1.00 85.31 269 SER A N 1
ATOM 2175 C CA . SER A 1 269 ? -0.654 -8.097 -0.957 1.00 85.31 269 SER A CA 1
ATOM 2176 C C . SER A 1 269 ? 0.041 -7.275 0.127 1.00 85.31 269 SER A C 1
ATOM 2178 O O . SER A 1 269 ? 1.197 -7.537 0.463 1.00 85.31 269 SER A O 1
ATOM 2180 N N . THR A 1 270 ? -0.682 -6.321 0.713 1.00 87.56 270 THR A N 1
ATOM 2181 C CA . THR A 1 270 ? -0.149 -5.418 1.736 1.00 87.56 270 THR A CA 1
ATOM 2182 C C . THR A 1 270 ? 0.257 -6.163 3.005 1.00 87.56 270 THR A C 1
ATOM 2184 O O . THR A 1 270 ? 1.317 -5.891 3.557 1.00 87.56 270 THR A O 1
ATOM 2187 N N . VAL A 1 271 ? -0.561 -7.105 3.482 1.00 89.69 271 VAL A N 1
ATOM 2188 C CA . VAL A 1 271 ? -0.333 -7.743 4.791 1.00 89.69 271 VAL A CA 1
ATOM 2189 C C . VAL A 1 271 ? 0.470 -9.041 4.710 1.00 89.69 271 VAL A C 1
ATOM 2191 O O . VAL A 1 271 ? 1.026 -9.472 5.718 1.00 89.69 271 VAL A O 1
ATOM 2194 N N . THR A 1 272 ? 0.546 -9.665 3.531 1.00 85.94 272 THR A N 1
ATOM 2195 C CA . THR A 1 272 ? 1.242 -10.943 3.317 1.00 85.94 272 THR A CA 1
ATOM 2196 C C . THR A 1 272 ? 2.471 -10.781 2.424 1.00 85.94 272 THR A C 1
ATOM 2198 O O . THR A 1 272 ? 3.571 -11.143 2.835 1.00 85.94 272 THR A O 1
ATOM 2201 N N . HIS A 1 273 ? 2.338 -10.202 1.226 1.00 83.75 273 HIS A N 1
ATOM 2202 C CA . HIS A 1 273 ? 3.450 -10.159 0.263 1.00 83.75 273 HIS A CA 1
ATOM 2203 C C . HIS A 1 273 ? 4.456 -9.053 0.518 1.00 83.75 273 HIS A C 1
ATOM 2205 O O . HIS A 1 273 ? 5.636 -9.249 0.244 1.00 83.75 273 HIS A O 1
ATOM 2211 N N . LEU A 1 274 ? 4.031 -7.903 1.031 1.00 85.62 274 LEU A N 1
ATOM 2212 C CA . LEU A 1 274 ? 4.955 -6.816 1.333 1.00 85.62 274 LEU A CA 1
ATOM 2213 C C . LEU A 1 274 ? 6.011 -7.230 2.383 1.00 85.62 274 LEU A C 1
ATOM 2215 O O . LEU A 1 274 ? 7.195 -7.044 2.097 1.00 85.62 274 LEU A O 1
ATOM 2219 N N . PRO A 1 275 ? 5.660 -7.864 3.524 1.00 87.00 275 PRO A N 1
ATOM 2220 C CA . PRO A 1 275 ? 6.656 -8.413 4.450 1.00 87.00 275 PRO A CA 1
ATOM 2221 C C . PRO A 1 275 ? 7.588 -9.457 3.818 1.00 87.00 275 PRO A C 1
ATOM 2223 O O . PRO A 1 275 ? 8.800 -9.428 4.044 1.00 87.00 275 PRO A O 1
ATOM 2226 N N . GLU A 1 276 ? 7.046 -10.366 3.000 1.00 80.06 276 GLU A N 1
ATOM 2227 C CA . GLU A 1 276 ? 7.831 -11.392 2.298 1.00 80.06 276 GLU A CA 1
ATOM 2228 C C . GLU A 1 276 ? 8.817 -10.785 1.295 1.00 80.06 276 GLU A C 1
ATOM 2230 O O . GLU A 1 276 ? 9.979 -11.187 1.244 1.00 80.06 276 GLU A O 1
ATOM 2235 N N . ALA A 1 277 ? 8.362 -9.813 0.504 1.00 78.81 277 ALA A N 1
ATOM 2236 C CA . ALA A 1 277 ? 9.183 -9.116 -0.474 1.00 78.81 277 ALA A CA 1
ATOM 2237 C C . ALA A 1 277 ? 10.292 -8.326 0.223 1.00 78.81 277 ALA A C 1
ATOM 2239 O O . ALA A 1 277 ? 11.456 -8.472 -0.139 1.00 78.81 277 ALA A O 1
ATOM 2240 N N . TYR A 1 278 ? 9.949 -7.579 1.276 1.00 83.38 278 TYR A N 1
ATOM 2241 C CA . TYR A 1 278 ? 10.896 -6.768 2.042 1.00 83.38 278 TYR A CA 1
ATOM 2242 C C . TYR A 1 278 ? 11.984 -7.601 2.737 1.00 83.38 278 TYR A C 1
ATOM 2244 O O . TYR A 1 278 ? 13.120 -7.157 2.926 1.00 83.38 278 TYR A O 1
ATOM 2252 N N . ARG A 1 279 ? 11.667 -8.850 3.106 1.00 80.56 279 ARG A N 1
ATOM 2253 C CA . ARG A 1 279 ? 12.670 -9.796 3.607 1.00 80.56 279 ARG A CA 1
ATOM 2254 C C . ARG A 1 279 ? 13.745 -10.094 2.564 1.00 80.56 279 ARG A C 1
ATOM 2256 O O . ARG A 1 279 ? 14.877 -10.330 2.966 1.00 80.56 279 ARG A O 1
ATOM 2263 N N . MET A 1 280 ? 13.417 -10.096 1.276 1.00 73.25 280 MET A N 1
ATOM 2264 C CA . MET A 1 280 ? 14.339 -10.465 0.197 1.00 73.25 280 MET A CA 1
ATOM 2265 C C . MET A 1 280 ? 15.047 -9.256 -0.418 1.00 73.25 280 MET A C 1
ATOM 2267 O O . MET A 1 280 ? 16.256 -9.302 -0.615 1.00 73.25 280 MET A O 1
ATOM 2271 N N . ILE A 1 281 ? 14.310 -8.180 -0.682 1.00 74.38 281 ILE A N 1
ATOM 2272 C CA . ILE A 1 281 ? 14.793 -6.984 -1.383 1.00 74.38 281 ILE A CA 1
ATOM 2273 C C . ILE A 1 281 ? 14.220 -5.726 -0.764 1.00 74.38 281 ILE A C 1
ATOM 2275 O O . ILE A 1 281 ? 13.158 -5.762 -0.136 1.00 74.38 281 ILE A O 1
ATOM 2279 N N . ASN A 1 282 ? 14.877 -4.596 -1.004 1.00 78.50 282 ASN A N 1
ATOM 2280 C CA . ASN A 1 282 ? 14.295 -3.322 -0.648 1.00 78.50 282 ASN A CA 1
ATOM 2281 C C . ASN A 1 282 ? 12.973 -3.100 -1.398 1.00 78.50 282 ASN A C 1
ATOM 2283 O O . ASN A 1 282 ? 12.905 -3.213 -2.621 1.00 78.50 282 ASN A O 1
ATOM 2287 N N . ALA A 1 283 ? 11.909 -2.718 -0.694 1.00 78.81 283 ALA A N 1
ATOM 2288 C CA . ALA A 1 283 ? 10.637 -2.442 -1.358 1.00 78.81 283 ALA A CA 1
ATOM 2289 C C . ALA A 1 283 ? 10.703 -1.184 -2.251 1.00 78.81 283 ALA A C 1
ATOM 2291 O O . ALA A 1 283 ? 10.073 -1.157 -3.308 1.00 78.81 283 ALA A O 1
ATOM 2292 N N . LYS A 1 284 ? 11.528 -0.181 -1.914 1.00 75.81 284 LYS A N 1
ATOM 2293 C CA . LYS A 1 284 ? 11.776 0.989 -2.770 1.00 75.81 284 LYS A CA 1
ATOM 2294 C C . LYS A 1 284 ? 12.503 0.608 -4.062 1.00 75.81 284 LYS A C 1
ATOM 2296 O O . LYS A 1 284 ? 12.242 1.230 -5.084 1.00 75.81 284 LYS A O 1
ATOM 2301 N N . SER A 1 285 ? 13.348 -0.429 -4.071 1.00 68.44 285 SER A N 1
ATOM 2302 C CA . SER A 1 285 ? 14.084 -0.846 -5.281 1.00 68.44 285 SER A CA 1
ATOM 2303 C C . SER A 1 285 ? 13.196 -1.456 -6.369 1.00 68.44 285 SER A C 1
ATOM 2305 O O . SER A 1 285 ? 13.567 -1.472 -7.544 1.00 68.44 285 SER A O 1
ATOM 2307 N N . ILE A 1 286 ? 12.010 -1.939 -5.991 1.00 67.88 286 ILE A N 1
ATOM 2308 C CA . ILE A 1 286 ? 10.964 -2.404 -6.911 1.00 67.88 286 ILE A CA 1
ATOM 2309 C C . ILE A 1 286 ? 9.855 -1.370 -7.123 1.00 67.88 286 ILE A C 1
ATOM 2311 O O . ILE A 1 286 ? 8.866 -1.683 -7.782 1.00 67.88 286 ILE A O 1
ATOM 2315 N N . LEU A 1 287 ? 9.988 -0.153 -6.588 1.00 72.06 287 LEU A N 1
ATOM 2316 C CA . LEU A 1 287 ? 9.027 0.914 -6.833 1.00 72.06 287 LEU A CA 1
ATOM 2317 C C . LEU A 1 287 ? 9.198 1.435 -8.266 1.00 72.06 287 LEU A C 1
ATOM 2319 O O . LEU A 1 287 ? 10.264 1.909 -8.648 1.00 72.06 287 LEU A O 1
ATOM 2323 N N . THR A 1 288 ? 8.131 1.377 -9.058 1.00 67.88 288 THR A N 1
ATOM 2324 C CA . THR A 1 288 ? 8.127 1.858 -10.449 1.00 67.88 288 THR A CA 1
ATOM 2325 C C . THR A 1 288 ? 7.674 3.306 -10.582 1.00 67.88 288 THR A C 1
ATOM 2327 O O . THR A 1 288 ? 7.683 3.831 -11.688 1.00 67.88 288 THR A O 1
ATOM 2330 N N . GLU A 1 289 ? 7.318 3.973 -9.483 1.00 72.75 289 GLU A N 1
ATOM 2331 C CA . GLU A 1 289 ? 6.732 5.318 -9.488 1.00 72.75 289 GLU A CA 1
ATOM 2332 C C . GLU A 1 289 ? 7.609 6.352 -10.213 1.00 72.75 289 GLU A C 1
ATOM 2334 O O . GLU A 1 289 ? 7.098 7.123 -11.024 1.00 72.75 289 GLU A O 1
ATOM 2339 N N . ASP A 1 290 ? 8.928 6.345 -9.996 1.00 69.44 290 ASP A N 1
ATOM 2340 C CA . ASP A 1 290 ? 9.842 7.254 -10.705 1.00 69.44 290 ASP A CA 1
ATOM 2341 C C . ASP A 1 290 ? 9.891 6.944 -12.208 1.00 69.44 290 ASP A C 1
ATOM 2343 O O . ASP A 1 290 ? 9.830 7.849 -13.040 1.00 69.44 290 ASP A O 1
ATOM 2347 N N . SER A 1 291 ? 9.905 5.657 -12.571 1.00 68.00 291 SER A N 1
ATOM 2348 C CA . SER A 1 291 ? 9.823 5.241 -13.975 1.00 68.00 291 SER A CA 1
ATOM 2349 C C . SER A 1 291 ? 8.498 5.675 -14.605 1.00 68.00 291 SER A C 1
ATOM 2351 O O . SER A 1 291 ? 8.492 6.210 -15.709 1.00 68.00 291 SER A O 1
ATOM 2353 N N . GLU A 1 292 ? 7.375 5.508 -13.906 1.00 71.50 292 GLU A N 1
ATOM 2354 C CA . GLU A 1 292 ? 6.045 5.939 -14.350 1.00 71.50 292 GLU A CA 1
ATOM 2355 C C . GLU A 1 292 ? 5.966 7.453 -14.553 1.00 71.50 292 GLU A C 1
ATOM 2357 O O . GLU A 1 292 ? 5.365 7.903 -15.530 1.00 71.50 292 GLU A O 1
ATOM 2362 N N . ARG A 1 293 ? 6.620 8.250 -13.698 1.00 74.19 293 ARG A N 1
ATOM 2363 C CA . ARG A 1 293 ? 6.730 9.707 -13.878 1.00 74.19 293 ARG A CA 1
ATOM 2364 C C . ARG A 1 293 ? 7.519 10.063 -15.127 1.00 74.19 293 ARG A C 1
ATOM 2366 O O . ARG A 1 293 ? 7.064 10.899 -15.913 1.00 74.19 293 ARG A O 1
ATOM 2373 N N . SER A 1 294 ? 8.672 9.430 -15.331 1.00 74.62 294 SER A N 1
ATOM 2374 C CA . SER A 1 294 ? 9.483 9.642 -16.530 1.00 74.62 294 SER A CA 1
ATOM 2375 C C . SER A 1 294 ? 8.710 9.242 -17.787 1.00 74.62 294 SER A C 1
ATOM 2377 O O . SER A 1 294 ? 8.628 10.032 -18.726 1.00 74.62 294 SER A O 1
ATOM 2379 N N . PHE A 1 295 ? 8.047 8.081 -17.788 1.00 74.94 295 PHE A N 1
ATOM 2380 C CA . PHE A 1 295 ? 7.206 7.641 -18.905 1.00 74.94 295 PHE A CA 1
ATOM 2381 C C . PHE A 1 295 ? 6.021 8.574 -19.153 1.00 74.94 295 PHE A C 1
ATOM 2383 O O . PHE A 1 295 ? 5.759 8.920 -20.303 1.00 74.94 295 PHE A O 1
ATOM 2390 N N . GLY A 1 296 ? 5.326 9.025 -18.107 1.00 76.25 296 GLY A N 1
ATOM 2391 C CA . GLY A 1 296 ? 4.231 9.988 -18.222 1.00 76.25 296 GLY A CA 1
ATOM 2392 C C . GLY A 1 296 ? 4.691 11.321 -18.816 1.00 76.25 296 GLY A C 1
ATOM 2393 O O . GLY A 1 296 ? 4.015 11.887 -19.675 1.00 76.25 296 GLY A O 1
ATOM 2394 N N . SER A 1 297 ? 5.877 11.787 -18.421 1.00 78.50 297 SER A N 1
ATOM 2395 C CA . SER A 1 297 ? 6.479 13.022 -18.933 1.00 78.50 297 SER A CA 1
ATOM 2396 C C . SER A 1 297 ? 6.867 12.881 -20.402 1.00 78.50 297 SER A C 1
ATOM 2398 O O . SER A 1 297 ? 6.467 13.708 -21.219 1.00 78.50 297 SER A O 1
ATOM 2400 N N . LEU A 1 298 ? 7.563 11.798 -20.760 1.00 78.69 298 LEU A N 1
ATOM 2401 C CA . LEU A 1 298 ? 7.917 11.477 -22.145 1.00 78.69 298 LEU A CA 1
ATOM 2402 C C . LEU A 1 298 ? 6.672 11.341 -23.027 1.00 78.69 298 LEU A C 1
ATOM 2404 O O . LEU A 1 298 ? 6.636 11.903 -24.120 1.00 78.69 298 LEU A O 1
ATOM 2408 N N . LYS A 1 299 ? 5.629 10.660 -22.535 1.00 80.06 299 LYS A N 1
ATOM 2409 C CA . LYS A 1 299 ? 4.343 10.523 -23.226 1.00 80.06 299 LYS A CA 1
ATOM 2410 C C . LYS A 1 299 ? 3.708 11.889 -23.484 1.00 80.06 299 LYS A C 1
ATOM 2412 O O . LYS A 1 299 ? 3.392 12.191 -24.628 1.00 80.06 299 LYS A O 1
ATOM 2417 N N . ARG A 1 300 ? 3.585 12.734 -22.455 1.00 82.75 300 ARG A N 1
ATOM 2418 C CA . ARG A 1 300 ? 3.009 14.085 -22.570 1.00 82.75 300 ARG A CA 1
ATOM 2419 C C . ARG A 1 300 ? 3.792 14.961 -23.548 1.00 82.75 300 ARG A C 1
ATOM 2421 O O . ARG A 1 300 ? 3.197 15.650 -24.370 1.00 82.75 300 ARG A O 1
ATOM 2428 N N . ILE A 1 301 ? 5.124 14.944 -23.474 1.00 81.69 301 ILE A N 1
ATOM 2429 C CA . ILE A 1 301 ? 5.968 15.695 -24.411 1.00 81.69 301 ILE A CA 1
ATOM 2430 C C . ILE A 1 301 ? 5.736 15.184 -25.832 1.00 81.69 301 ILE A C 1
ATOM 2432 O O . ILE A 1 301 ? 5.501 15.985 -26.733 1.00 81.69 301 ILE A O 1
ATOM 2436 N N . SER A 1 302 ? 5.765 13.867 -26.034 1.00 80.38 302 SER A N 1
ATOM 2437 C CA . SER A 1 302 ? 5.540 13.251 -27.340 1.00 80.38 302 SER A CA 1
ATOM 2438 C C . SER A 1 302 ? 4.171 13.627 -27.920 1.00 80.38 302 SER A C 1
ATOM 2440 O O . SER A 1 302 ? 4.095 14.062 -29.071 1.00 80.38 302 SER A O 1
ATOM 2442 N N . GLU A 1 303 ? 3.102 13.554 -27.123 1.00 81.50 303 GLU A N 1
ATOM 2443 C CA . GLU A 1 303 ? 1.745 13.952 -27.524 1.00 81.50 303 GLU A CA 1
ATOM 2444 C C . GLU A 1 303 ? 1.682 15.420 -27.967 1.00 81.50 303 GLU A C 1
ATOM 2446 O O . GLU A 1 303 ? 1.048 15.727 -28.976 1.00 81.50 303 GLU A O 1
ATOM 2451 N N . ASN A 1 304 ? 2.401 16.304 -27.273 1.00 83.62 304 ASN A N 1
ATOM 2452 C CA . ASN A 1 304 ? 2.368 17.744 -27.526 1.00 83.62 304 ASN A CA 1
ATOM 2453 C C . ASN A 1 304 ? 3.337 18.220 -28.620 1.00 83.62 304 ASN A C 1
ATOM 2455 O O . ASN A 1 304 ? 3.203 19.344 -29.094 1.00 83.62 304 ASN A O 1
ATOM 2459 N N . THR A 1 305 ? 4.342 17.421 -28.994 1.00 82.50 305 THR A N 1
ATOM 2460 C CA . THR A 1 305 ? 5.470 17.908 -29.818 1.00 82.50 305 THR A CA 1
ATOM 2461 C C . THR A 1 305 ? 5.794 17.046 -31.031 1.00 82.50 305 THR A C 1
ATOM 2463 O O . THR A 1 305 ? 6.523 17.492 -31.912 1.00 82.50 305 THR A O 1
ATOM 2466 N N . SER A 1 306 ? 5.257 15.828 -31.131 1.00 76.50 306 SER A N 1
ATOM 2467 C CA . SER A 1 306 ? 5.520 14.953 -32.282 1.00 76.50 306 SER A CA 1
ATOM 2468 C C . SER A 1 306 ? 4.742 15.342 -33.541 1.00 76.50 306 SER A C 1
ATOM 2470 O O . SER A 1 306 ? 5.048 14.842 -34.623 1.00 76.50 306 SER A O 1
ATOM 2472 N N . ASN A 1 307 ? 3.691 16.167 -33.426 1.00 79.75 307 ASN A N 1
ATOM 2473 C CA . ASN A 1 307 ? 2.705 16.392 -34.495 1.00 79.75 307 ASN A CA 1
ATOM 2474 C C . ASN A 1 307 ? 2.192 15.075 -35.117 1.00 79.75 307 ASN A C 1
ATOM 2476 O O . ASN A 1 307 ? 1.855 15.025 -36.298 1.00 79.75 307 ASN A O 1
ATOM 2480 N N . ARG A 1 308 ? 2.159 13.992 -34.319 1.00 70.50 308 ARG A N 1
ATOM 2481 C CA . ARG A 1 308 ? 1.806 12.621 -34.729 1.00 70.50 308 ARG A CA 1
ATOM 2482 C C . ARG A 1 308 ? 2.699 12.020 -35.829 1.00 70.50 308 ARG A C 1
ATOM 2484 O O . ARG A 1 308 ? 2.278 11.065 -36.479 1.00 70.50 308 ARG A O 1
ATOM 2491 N N . LYS A 1 309 ? 3.916 12.535 -36.030 1.00 74.81 309 LYS A N 1
ATOM 2492 C CA . LYS A 1 309 ? 4.910 11.973 -36.959 1.00 74.81 309 LYS A CA 1
ATOM 2493 C C . LYS A 1 309 ? 5.879 11.059 -36.213 1.00 74.81 309 LYS A C 1
ATOM 2495 O O . LYS A 1 309 ? 6.400 11.461 -35.175 1.00 74.81 309 LYS A O 1
ATOM 2500 N N . ALA A 1 310 ? 6.114 9.861 -36.754 1.00 69.62 310 ALA A N 1
ATOM 2501 C CA . ALA A 1 310 ? 6.932 8.825 -36.124 1.00 69.62 310 ALA A CA 1
ATOM 2502 C C . ALA A 1 310 ? 8.343 9.337 -35.804 1.00 69.62 310 ALA A C 1
ATOM 2504 O O . ALA A 1 310 ? 8.658 9.427 -34.629 1.00 69.62 310 ALA A O 1
ATOM 2505 N N . GLY A 1 311 ? 9.118 9.832 -36.776 1.00 67.81 311 GLY A N 1
ATOM 2506 C CA . GLY A 1 311 ? 10.475 10.367 -36.545 1.00 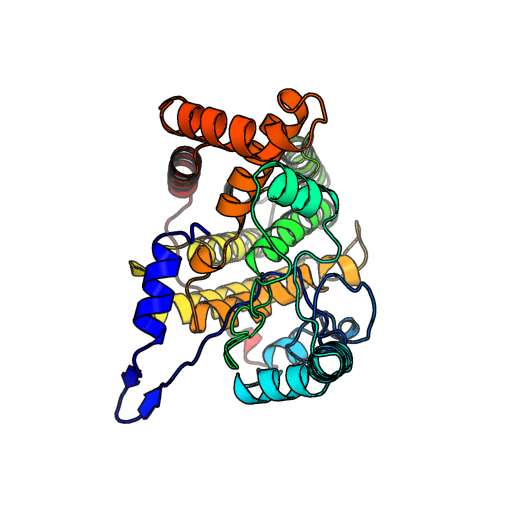67.81 311 GLY A CA 1
ATOM 2507 C C . GLY A 1 311 ? 10.642 11.495 -35.504 1.00 67.81 311 GLY A C 1
ATOM 2508 O O . GLY A 1 311 ? 11.768 11.793 -35.109 1.00 67.81 311 GLY A O 1
ATOM 2509 N N . TYR A 1 312 ? 9.560 12.114 -35.021 1.00 72.44 312 TYR A N 1
ATOM 2510 C CA . TYR A 1 312 ? 9.609 13.189 -34.022 1.00 72.44 312 TYR A CA 1
ATOM 2511 C C . TYR A 1 312 ? 9.218 12.748 -32.611 1.00 72.44 312 TYR A C 1
ATOM 2513 O O . TYR A 1 312 ? 9.297 13.560 -31.691 1.00 72.44 312 TYR A O 1
ATOM 2521 N N . ILE A 1 313 ? 8.778 11.505 -32.402 1.00 71.38 313 ILE A N 1
ATOM 2522 C CA . ILE A 1 313 ? 8.289 11.061 -31.094 1.00 71.38 313 ILE A CA 1
ATOM 2523 C C . ILE A 1 313 ? 9.449 10.914 -30.095 1.00 71.38 313 ILE A C 1
ATOM 2525 O O . ILE A 1 313 ? 9.360 11.495 -29.014 1.00 71.38 313 ILE A O 1
ATOM 2529 N N . ILE A 1 314 ? 10.535 10.210 -30.431 1.00 73.06 314 ILE A N 1
ATOM 2530 C CA . ILE A 1 314 ? 11.667 9.978 -29.513 1.00 73.06 314 ILE A CA 1
ATOM 2531 C C . ILE A 1 314 ? 12.532 11.231 -29.358 1.00 73.06 314 ILE A C 1
ATOM 2533 O O . ILE A 1 314 ? 12.839 11.625 -28.235 1.00 73.06 314 ILE A O 1
ATOM 2537 N N . GLU A 1 315 ? 12.928 11.872 -30.457 1.00 72.62 315 GLU A N 1
ATOM 2538 C CA . GLU A 1 315 ? 13.863 13.007 -30.428 1.00 72.62 315 GLU A CA 1
ATOM 2539 C C . GLU A 1 315 ? 13.284 14.201 -29.669 1.00 72.62 315 GLU A C 1
ATOM 2541 O O . GLU A 1 315 ? 13.915 14.704 -28.736 1.00 72.62 315 GLU A O 1
ATOM 2546 N N . ASN A 1 316 ? 12.046 14.598 -29.982 1.00 78.06 316 ASN A N 1
ATOM 2547 C CA . ASN A 1 316 ? 11.419 15.703 -29.268 1.00 78.06 316 ASN A CA 1
ATOM 2548 C C . ASN A 1 316 ? 11.157 15.363 -27.803 1.00 78.06 316 ASN A C 1
ATOM 2550 O O . ASN A 1 316 ? 11.306 16.255 -26.962 1.00 78.06 316 ASN A O 1
ATOM 2554 N N . ALA A 1 317 ? 10.798 14.109 -27.499 1.00 77.75 317 ALA A N 1
ATOM 2555 C CA . ALA A 1 317 ? 10.610 13.655 -26.128 1.00 77.75 317 ALA A CA 1
ATOM 2556 C C . ALA A 1 317 ? 11.915 13.724 -25.333 1.00 77.75 317 ALA A C 1
ATOM 2558 O O . ALA A 1 317 ? 11.920 14.330 -24.269 1.00 77.75 317 ALA A O 1
ATOM 2559 N N . ILE A 1 318 ? 13.021 13.176 -25.846 1.00 78.06 318 ILE A N 1
ATOM 2560 C CA . ILE A 1 318 ? 14.299 13.119 -25.123 1.00 78.06 318 ILE A CA 1
ATOM 2561 C C . ILE A 1 318 ? 14.922 14.505 -24.952 1.00 78.06 318 ILE A C 1
ATOM 2563 O O . ILE A 1 318 ? 15.318 14.836 -23.836 1.00 78.06 318 ILE A O 1
ATOM 2567 N N . ILE A 1 319 ? 14.994 15.325 -26.009 1.00 80.25 319 ILE A N 1
ATOM 2568 C CA . ILE A 1 319 ? 15.614 16.662 -25.932 1.00 80.25 319 ILE A CA 1
ATOM 2569 C C . ILE A 1 319 ? 14.894 17.519 -24.889 1.00 80.25 319 ILE A C 1
ATOM 2571 O O . ILE A 1 319 ? 15.526 18.115 -24.021 1.00 80.25 319 ILE A O 1
ATOM 2575 N N . ARG A 1 320 ? 13.558 17.542 -24.934 1.00 80.81 320 ARG A N 1
ATOM 2576 C CA . ARG A 1 320 ? 12.758 18.348 -24.004 1.00 80.81 320 ARG A CA 1
ATOM 2577 C C . ARG A 1 320 ? 12.686 17.731 -22.616 1.00 80.81 320 ARG A C 1
ATOM 2579 O O . ARG A 1 320 ? 12.608 18.474 -21.650 1.00 80.81 320 ARG A O 1
ATOM 2586 N N . TYR A 1 321 ? 12.723 16.405 -22.499 1.00 80.75 321 TYR A N 1
ATOM 2587 C CA . TYR A 1 321 ? 12.788 15.744 -21.199 1.00 80.75 321 TYR A CA 1
ATOM 2588 C C . TYR A 1 321 ? 14.090 16.092 -20.474 1.00 80.75 321 TYR A C 1
ATOM 2590 O O . TYR A 1 321 ? 14.020 16.443 -19.302 1.00 80.75 321 TYR A O 1
ATOM 2598 N N . ARG A 1 322 ? 15.234 16.087 -21.178 1.00 77.00 322 ARG A N 1
ATOM 2599 C CA . ARG A 1 322 ? 16.532 16.532 -20.638 1.00 77.00 322 ARG A CA 1
ATOM 2600 C C . ARG A 1 322 ? 16.531 18.013 -20.281 1.00 77.00 322 ARG A C 1
ATOM 2602 O O . ARG A 1 322 ? 16.859 18.351 -19.157 1.00 77.00 322 ARG A O 1
ATOM 2609 N N . ALA A 1 323 ? 16.042 18.874 -21.175 1.00 78.69 323 ALA A N 1
ATOM 2610 C CA . ALA A 1 323 ? 15.906 20.301 -20.876 1.00 78.69 323 ALA A CA 1
ATOM 2611 C C . ALA A 1 323 ? 15.009 20.563 -19.648 1.00 78.69 323 ALA A C 1
ATOM 2613 O O . ALA A 1 323 ? 15.258 21.487 -18.891 1.00 78.69 323 ALA A O 1
ATOM 2614 N N . GLN A 1 324 ? 13.981 19.734 -19.431 1.00 76.00 324 GLN A N 1
ATOM 2615 C CA . GLN A 1 324 ? 13.155 19.780 -18.222 1.00 76.00 324 GLN A CA 1
ATOM 2616 C C . GLN A 1 324 ? 13.830 19.151 -16.996 1.00 76.00 324 GLN A C 1
ATOM 2618 O O . GLN A 1 324 ? 13.340 19.377 -15.897 1.00 76.00 324 GLN A O 1
ATOM 2623 N N . GLU A 1 325 ? 14.815 18.260 -17.152 1.00 71.12 325 GLU A N 1
ATOM 2624 C CA . GLU A 1 325 ? 15.599 17.695 -16.038 1.00 71.12 325 GLU A CA 1
ATOM 2625 C C . GLU A 1 325 ? 16.648 18.684 -15.536 1.00 71.12 325 GLU A C 1
ATOM 2627 O O . GLU A 1 325 ? 16.872 18.732 -14.332 1.00 71.12 325 GLU A O 1
ATOM 2632 N N . ASP A 1 326 ? 17.219 19.483 -16.439 1.00 68.44 326 ASP A N 1
ATOM 2633 C CA . ASP A 1 326 ? 18.192 20.536 -16.125 1.00 68.44 326 ASP A CA 1
ATOM 2634 C C . ASP A 1 326 ? 17.542 21.787 -15.493 1.00 68.44 326 ASP A C 1
ATOM 2636 O O . ASP A 1 326 ? 18.238 22.674 -15.005 1.00 68.44 326 ASP A O 1
ATOM 2640 N N . ASP A 1 327 ? 16.209 21.866 -15.499 1.00 71.06 327 ASP A N 1
ATOM 2641 C CA . ASP A 1 327 ? 15.440 22.931 -14.857 1.00 71.06 327 ASP A CA 1
ATOM 2642 C C . ASP A 1 327 ? 15.168 22.576 -13.380 1.00 71.06 327 ASP A C 1
ATOM 2644 O O . ASP A 1 327 ? 14.346 21.703 -13.064 1.00 71.06 327 ASP A O 1
ATOM 2648 N N . ASP A 1 328 ? 15.873 23.252 -12.463 1.00 54.22 328 ASP A N 1
ATOM 2649 C CA . ASP A 1 328 ? 15.827 23.032 -11.004 1.00 54.22 328 ASP A CA 1
ATOM 2650 C C . ASP A 1 328 ? 14.416 23.219 -10.397 1.00 54.22 328 ASP A C 1
ATOM 2652 O O . ASP A 1 328 ? 14.110 22.736 -9.295 1.00 54.22 328 ASP A O 1
ATOM 2656 N N . ASP A 1 329 ? 13.505 23.869 -11.126 1.00 55.44 329 ASP A N 1
ATOM 2657 C CA . ASP A 1 329 ? 12.179 24.246 -10.644 1.00 55.44 329 ASP A CA 1
ATOM 2658 C C . ASP A 1 329 ? 11.070 23.211 -10.897 1.00 55.44 329 ASP A C 1
ATOM 2660 O O . ASP A 1 329 ? 9.874 23.508 -10.801 1.00 55.44 329 ASP A O 1
ATOM 2664 N N . ARG A 1 330 ? 11.416 21.931 -11.112 1.00 61.12 330 ARG A N 1
ATOM 2665 C CA . ARG A 1 330 ? 10.407 20.853 -11.144 1.00 61.12 330 ARG A CA 1
ATOM 2666 C C . ARG A 1 330 ? 9.591 20.835 -9.846 1.00 61.12 330 ARG A C 1
ATOM 2668 O O . ARG A 1 330 ? 10.066 20.413 -8.788 1.00 61.12 330 ARG A O 1
ATOM 2675 N N . ALA A 1 331 ? 8.332 21.262 -9.928 1.00 54.62 331 ALA A N 1
ATOM 2676 C CA . ALA A 1 331 ? 7.388 21.275 -8.809 1.00 54.62 331 ALA A CA 1
ATOM 2677 C C . ALA A 1 331 ? 7.047 19.861 -8.278 1.00 54.62 331 ALA A C 1
ATOM 2679 O O . ALA A 1 331 ? 6.688 19.718 -7.114 1.00 54.62 331 ALA A O 1
ATOM 2680 N N . ASP A 1 332 ? 7.205 18.810 -9.097 1.00 60.69 332 ASP A N 1
ATOM 2681 C CA . ASP A 1 332 ? 6.843 17.407 -8.791 1.00 60.69 332 ASP A CA 1
ATOM 2682 C C . ASP A 1 332 ? 8.076 16.484 -8.624 1.00 60.69 332 ASP A C 1
ATOM 2684 O O . ASP A 1 332 ? 8.047 15.300 -8.980 1.00 60.69 332 ASP A O 1
ATOM 2688 N N . SER A 1 333 ? 9.205 17.014 -8.129 1.00 68.81 333 SER A N 1
ATOM 2689 C CA . SER A 1 333 ? 10.399 16.188 -7.896 1.00 68.81 333 SER A CA 1
ATOM 2690 C C . SER A 1 333 ? 10.199 15.223 -6.716 1.00 68.81 333 SER A C 1
ATOM 2692 O O . SER A 1 333 ? 9.597 15.564 -5.691 1.00 68.81 333 SER A O 1
ATOM 2694 N N . SER A 1 334 ? 10.711 13.994 -6.846 1.00 69.94 334 SER A N 1
ATOM 2695 C CA . SER A 1 334 ? 10.613 12.961 -5.802 1.00 69.94 334 SER A CA 1
ATOM 2696 C C . SER A 1 334 ? 11.262 13.414 -4.488 1.00 69.94 334 SER A C 1
ATOM 2698 O O . SER A 1 334 ? 10.719 13.171 -3.412 1.00 69.94 334 SER A O 1
ATOM 2700 N N . GLN A 1 335 ? 12.359 14.176 -4.558 1.00 73.31 335 GLN A N 1
ATOM 2701 C CA . GLN A 1 335 ? 13.004 14.780 -3.389 1.00 73.31 335 GLN A CA 1
ATOM 2702 C C . GLN A 1 335 ? 12.113 15.788 -2.648 1.00 73.31 335 GLN A C 1
ATOM 2704 O O . GLN A 1 335 ? 12.039 15.732 -1.418 1.00 73.31 335 GLN A O 1
ATOM 2709 N N . LYS A 1 336 ? 11.410 16.686 -3.360 1.00 78.12 336 LYS A N 1
ATOM 2710 C CA . LYS A 1 336 ? 10.493 17.656 -2.729 1.00 78.12 336 LYS A CA 1
ATOM 2711 C C . LYS A 1 336 ? 9.387 16.923 -1.959 1.00 78.12 336 LYS A C 1
ATOM 2713 O O . LYS A 1 336 ? 9.117 17.241 -0.802 1.00 78.12 336 LYS A O 1
ATOM 2718 N N . GLN A 1 337 ? 8.828 15.864 -2.541 1.00 82.06 337 GLN A N 1
ATOM 2719 C CA . GLN A 1 337 ? 7.789 15.065 -1.888 1.00 82.06 337 GLN A CA 1
ATOM 2720 C C . GLN A 1 337 ? 8.291 14.253 -0.695 1.00 82.06 337 GLN A C 1
ATOM 2722 O O . GLN A 1 337 ? 7.600 14.198 0.320 1.00 82.06 337 GLN A O 1
ATOM 2727 N N . GLU A 1 338 ? 9.482 13.657 -0.778 1.00 82.81 338 GLU A N 1
ATOM 2728 C CA . GLU A 1 338 ? 10.100 12.970 0.363 1.00 82.81 338 GLU A CA 1
ATOM 2729 C C . GLU A 1 338 ? 10.377 13.942 1.518 1.00 82.81 338 GLU A C 1
ATOM 2731 O O . GLU A 1 338 ? 10.156 13.604 2.684 1.00 82.81 338 GLU A O 1
ATOM 2736 N N . SER A 1 339 ? 10.793 15.176 1.208 1.00 85.25 339 SER A N 1
ATOM 2737 C CA . SER A 1 339 ? 10.975 16.242 2.200 1.00 85.25 339 SER A CA 1
ATOM 2738 C C . SER A 1 339 ? 9.655 16.611 2.883 1.00 85.25 339 SER A C 1
ATOM 2740 O O . SER A 1 339 ? 9.588 16.666 4.112 1.00 85.25 339 SER A O 1
ATOM 2742 N N . GLU A 1 340 ? 8.576 16.792 2.120 1.00 87.31 340 GLU A N 1
ATOM 2743 C CA . GLU A 1 340 ? 7.242 17.064 2.669 1.00 87.31 340 GLU A CA 1
ATOM 2744 C C . GLU A 1 340 ? 6.710 15.913 3.529 1.00 87.31 340 GLU A C 1
ATOM 2746 O O . GLU A 1 340 ? 6.233 16.146 4.640 1.00 87.31 340 GLU A O 1
ATOM 2751 N N . ILE A 1 341 ? 6.835 14.668 3.059 1.00 89.50 341 ILE A N 1
ATOM 2752 C CA . ILE A 1 341 ? 6.444 13.474 3.824 1.00 89.50 341 ILE A CA 1
ATOM 2753 C C . ILE A 1 341 ? 7.238 13.404 5.126 1.00 89.50 341 ILE A C 1
ATOM 2755 O O . ILE A 1 341 ? 6.666 13.140 6.180 1.00 89.50 341 ILE A O 1
ATOM 2759 N N . SER A 1 342 ? 8.540 13.682 5.077 1.00 87.62 342 SER A N 1
ATOM 2760 C CA . SER A 1 342 ? 9.400 13.684 6.260 1.00 87.62 342 SER A CA 1
ATOM 2761 C C . SER A 1 342 ? 9.011 14.780 7.252 1.00 87.62 342 SER A C 1
ATOM 2763 O O . SER A 1 342 ? 9.023 14.541 8.457 1.00 87.62 342 SER A O 1
ATOM 2765 N N . LYS A 1 343 ? 8.638 15.975 6.774 1.00 90.12 343 LYS A N 1
ATOM 2766 C CA . LYS A 1 343 ? 8.130 17.065 7.625 1.00 90.12 343 LYS A CA 1
ATOM 2767 C C . LYS A 1 343 ? 6.814 16.679 8.300 1.00 90.12 343 LYS A C 1
ATOM 2769 O O . LYS A 1 343 ? 6.697 16.859 9.506 1.00 90.12 343 LYS A O 1
ATOM 2774 N N . LEU A 1 344 ? 5.870 16.100 7.556 1.00 89.81 344 LEU A N 1
ATOM 2775 C CA . LEU A 1 344 ? 4.601 15.612 8.107 1.00 89.81 344 LEU A CA 1
ATOM 2776 C C . LEU A 1 344 ? 4.817 14.467 9.103 1.00 89.81 344 LEU A C 1
ATOM 2778 O O . LEU A 1 344 ? 4.229 14.454 10.174 1.00 89.81 344 LEU A O 1
ATOM 2782 N N . ALA A 1 345 ? 5.703 13.518 8.804 1.00 88.44 345 ALA A N 1
ATOM 2783 C CA . ALA A 1 345 ? 5.973 12.394 9.696 1.00 88.44 345 ALA A CA 1
ATOM 2784 C C . ALA A 1 345 ? 6.560 12.832 11.050 1.00 88.44 345 ALA A C 1
ATOM 2786 O O . ALA A 1 345 ? 6.355 12.144 12.046 1.00 88.44 345 ALA A O 1
ATOM 2787 N N . LYS A 1 346 ? 7.260 13.975 11.112 1.00 88.94 346 LYS A N 1
ATOM 2788 C CA . LYS A 1 346 ? 7.797 14.532 12.367 1.00 88.94 346 LYS A CA 1
ATOM 2789 C C . LYS A 1 346 ? 6.717 15.023 13.332 1.00 88.94 346 LYS A C 1
ATOM 2791 O O . LYS A 1 346 ? 7.022 15.162 14.511 1.00 88.94 346 LYS A O 1
ATOM 2796 N N . SER A 1 347 ? 5.494 15.291 12.869 1.00 87.44 347 SER A N 1
ATOM 2797 C CA . SER A 1 347 ? 4.392 15.670 13.762 1.00 87.44 347 SER A CA 1
ATOM 2798 C C . SER A 1 347 ? 3.730 14.468 14.438 1.00 87.44 347 SER A C 1
ATOM 2800 O O . SER A 1 347 ? 2.883 14.654 15.307 1.00 87.44 347 SER A O 1
ATOM 2802 N N . LEU A 1 348 ? 4.080 13.241 14.037 1.00 87.81 348 LEU A N 1
ATOM 2803 C CA . LEU A 1 348 ? 3.597 12.029 14.687 1.00 87.81 348 LEU A CA 1
ATOM 2804 C C . LEU A 1 348 ? 4.371 11.761 15.986 1.00 87.81 348 LEU A C 1
ATOM 2806 O O . LEU A 1 348 ? 5.564 12.067 16.073 1.00 87.81 348 LEU A O 1
ATOM 2810 N N . PRO A 1 349 ? 3.724 11.155 16.997 1.00 81.88 349 PRO A N 1
ATOM 2811 C CA . PRO A 1 349 ? 4.393 10.782 18.234 1.00 81.88 349 PRO A CA 1
ATOM 2812 C C . PRO A 1 349 ? 5.527 9.771 17.983 1.00 81.88 349 PRO A C 1
ATOM 2814 O O . PRO A 1 349 ? 5.514 9.041 16.984 1.00 81.88 349 PRO A O 1
ATOM 2817 N N . PRO A 1 350 ? 6.506 9.677 18.905 1.00 78.19 350 PRO A N 1
ATOM 2818 C CA . PRO A 1 350 ? 7.574 8.697 18.808 1.00 78.19 350 PRO A CA 1
ATOM 2819 C C . PRO A 1 350 ? 7.020 7.281 18.682 1.00 78.19 350 PRO A C 1
ATOM 2821 O O . PRO A 1 350 ? 6.113 6.868 19.405 1.00 78.19 350 PRO A O 1
ATOM 2824 N N . LYS A 1 351 ? 7.623 6.514 17.779 1.00 72.00 351 LYS A N 1
ATOM 2825 C CA . LYS A 1 351 ? 7.215 5.142 17.504 1.00 72.00 351 LYS A CA 1
ATOM 2826 C C . LYS A 1 351 ? 7.447 4.241 18.714 1.00 72.00 351 LYS A C 1
ATOM 2828 O O . LYS A 1 351 ? 8.592 3.935 19.056 1.00 72.00 351 LYS A O 1
ATOM 2833 N N . SER A 1 352 ? 6.366 3.747 19.305 1.00 72.75 352 SER A N 1
ATOM 2834 C CA . SER A 1 352 ? 6.416 2.700 20.323 1.00 72.75 352 SER A CA 1
ATOM 2835 C C . SER A 1 352 ? 6.792 1.342 19.707 1.00 72.75 352 SER A C 1
ATOM 2837 O O . SER A 1 352 ? 6.886 1.171 18.482 1.00 72.75 352 SER A O 1
ATOM 2839 N N . ARG A 1 353 ? 7.095 0.365 20.570 1.00 75.62 353 ARG A N 1
ATOM 2840 C CA . ARG A 1 353 ? 7.247 -1.034 20.149 1.00 75.62 353 ARG A CA 1
ATOM 2841 C C . ARG A 1 353 ? 5.867 -1.592 19.808 1.00 75.62 353 ARG A C 1
ATOM 2843 O O . ARG A 1 353 ? 4.903 -1.295 20.504 1.00 75.62 353 ARG A O 1
ATOM 2850 N N . THR A 1 354 ? 5.792 -2.427 18.775 1.00 73.50 354 THR A N 1
ATOM 2851 C CA . THR A 1 354 ? 4.576 -3.184 18.472 1.00 73.50 354 THR A CA 1
ATOM 2852 C C . THR A 1 354 ? 4.288 -4.138 19.630 1.00 73.50 354 THR A C 1
ATOM 2854 O O . THR A 1 354 ? 5.108 -5.010 19.920 1.00 73.50 354 THR A O 1
ATOM 2857 N N . THR A 1 355 ? 3.138 -3.975 20.277 1.00 72.19 355 THR A N 1
ATOM 2858 C CA . THR A 1 355 ? 2.664 -4.873 21.335 1.00 72.19 355 THR A CA 1
ATOM 2859 C C . THR A 1 355 ? 1.525 -5.706 20.770 1.00 72.19 355 THR A C 1
ATOM 2861 O O . THR A 1 355 ? 0.506 -5.161 20.355 1.00 72.19 355 THR A O 1
ATOM 2864 N N . LEU A 1 356 ? 1.701 -7.024 20.734 1.00 70.62 356 LEU A N 1
ATOM 2865 C CA . LEU A 1 356 ? 0.618 -7.957 20.436 1.00 70.62 356 LEU A CA 1
ATOM 2866 C C . LEU A 1 356 ? -0.022 -8.349 21.771 1.00 70.62 356 LEU A C 1
ATOM 2868 O O . LEU A 1 356 ? 0.685 -8.761 22.691 1.00 70.62 356 LEU A O 1
ATOM 2872 N N . LEU A 1 357 ? -1.338 -8.176 21.909 1.00 61.84 357 LEU A N 1
ATOM 2873 C CA . LEU A 1 357 ? -2.054 -8.586 23.120 1.00 61.84 357 LEU A CA 1
ATOM 2874 C C . LEU A 1 357 ? -1.944 -10.106 23.303 1.00 61.84 357 LEU A C 1
ATOM 2876 O O . LEU A 1 357 ? -2.080 -10.867 22.345 1.00 61.84 357 LEU A O 1
ATOM 2880 N N . ALA A 1 358 ? -1.733 -10.557 24.542 1.00 56.84 358 ALA A N 1
ATOM 2881 C CA . ALA A 1 358 ? -1.580 -11.978 24.871 1.00 56.84 358 ALA A CA 1
ATOM 2882 C C . ALA A 1 358 ? -2.810 -12.826 24.489 1.00 56.84 358 ALA A C 1
ATOM 2884 O O . ALA A 1 358 ? -2.702 -14.031 24.278 1.00 56.84 358 ALA A O 1
ATOM 2885 N N . GLU A 1 359 ? -3.975 -12.196 24.355 1.00 54.56 359 GLU A N 1
ATOM 2886 C CA . GLU A 1 359 ? -5.217 -12.825 23.901 1.00 54.56 359 GLU A CA 1
ATOM 2887 C C . GLU A 1 359 ? -5.120 -13.364 22.466 1.00 54.56 359 GLU A C 1
ATOM 2889 O O . GLU A 1 359 ? -5.789 -14.342 22.135 1.00 54.56 359 GLU A O 1
ATOM 2894 N N . PHE A 1 360 ? -4.217 -12.818 21.641 1.00 49.31 360 PHE A N 1
ATOM 2895 C CA . PHE A 1 360 ? -3.943 -13.336 20.298 1.00 49.31 360 PHE A CA 1
ATOM 2896 C C . PHE A 1 360 ? -3.177 -14.669 20.294 1.00 49.31 360 PHE A C 1
ATOM 2898 O O . PHE A 1 360 ? -3.163 -15.344 19.270 1.00 49.31 360 PHE A O 1
ATOM 2905 N N . HIS A 1 361 ? -2.575 -15.081 21.418 1.00 43.16 361 HIS A N 1
ATOM 2906 C CA . HIS A 1 361 ? -1.899 -16.380 21.556 1.00 43.16 361 HIS A CA 1
ATOM 2907 C C . HIS A 1 361 ? -2.823 -17.514 22.030 1.00 43.16 361 HIS A C 1
ATOM 2909 O O . HIS A 1 361 ? -2.391 -18.664 22.061 1.00 43.16 361 HIS A O 1
ATOM 2915 N N . LYS A 1 362 ? -4.071 -17.218 22.422 1.00 34.47 362 LYS A N 1
ATOM 2916 C CA . LYS A 1 362 ? -4.999 -18.191 23.030 1.00 34.47 362 LYS A CA 1
ATOM 2917 C C . LYS A 1 362 ? -5.997 -18.829 22.047 1.00 34.47 362 LYS A C 1
ATOM 2919 O O . LYS A 1 362 ? -7.043 -19.297 22.490 1.00 34.47 362 LYS A O 1
ATOM 2924 N N . ARG A 1 363 ? -5.718 -18.847 20.740 1.00 37.25 363 ARG A N 1
ATOM 2925 C CA . ARG A 1 363 ? -6.573 -19.514 19.741 1.00 37.25 363 ARG A CA 1
ATOM 2926 C C . ARG A 1 363 ? -5.843 -20.617 19.002 1.00 37.25 363 ARG A C 1
ATOM 2928 O O . ARG A 1 363 ? -4.720 -20.345 18.522 1.00 37.25 363 ARG A O 1
#

Foldseek 3Di:
DDFDPQLVVLVVVLCDFDDDPNDTRNPQAAEDDEAQAFLQGLGHPDDDDQGRHVQPQGLVCLLVVVCLVPRDGDDPVSSLVSSCPDDPVVVCVVVVDPLVCPPVVLQVQQCVVVVNDSVPPPDPCPPSRHGYAHLLLQLLLLLLLVCLVQVLVLQPDPVSSVVSVVLNCVLVPPDPGDFSLSSLLSLLVVLVVVVVCVVVVRDDVLSNLLSLLSNLLSPLLQDRPVVQDPVSLVSNLLSLVSNSVSCCVRRVAGDVDHCSSNSGDSSSSSSRRSSVVSVSGRNNSSDCRVVVVLVVQLVVQLVVFVPPPSNTSVVSSVVVSVVVVVDPPPPPDPVVSVVVSVVSNVVDDDDDRRDDDCVVVVD

Organism: Mytilus coruscus (NCBI:txid42192)

Sequence (363 aa):
MTYINARLEDIELLAEGTNYKGINFNDKIRICSGDNPARQFESGQQRGGQYSCLCGVDSKSHINLELCFKHKACTLEERRQIIMQGKIVSKMLKEKNLNPLRNMKKMIDELEDRHVNTHTWGKPSCNKNSMTFYMPLHDLSNFIINFINELPHHADNNDVKSELEAFSSHELNERNQLKGADARKLVIKLCIFIQSLFIQKKVPQEWKTMIEALVDIIHIAYSSEASRSPRQILRLFNSSFLFATLARSIIANPVKMTSRKFYGNHFHSTVTHLPEAYRMINAKSILTEDSERSFGSLKRISENTSNRKAGYIIENAIIRYRAQEDDDDRADSSQKQESEISKLAKSLPPKSRTTLLAEFHKR

pLDDT: mean 73.58, std 17.76, range [31.3, 95.94]

Secondary structure (DSSP, 8-state):
----HHHHHHHHHTTSPEEETTEEE---------S---TTSSSS----SS-SSTT---GGGTT-HHHHHHSPPPPHHHHHHHHHHSHHHHHHHHH----TTTT-HHHHHHHHHTT---TT-------S---PPP-HHHHHHHHHHHHHHHGGGG-SSHHHHHHHHHHHHHHHTT-SS--HHHHHHHHHHHHHHHHHHHHTTSS-HHHHHHHHHHHHHHHHHT--GGG--HHHHHHHHHHHHHHHHHHHHHHSS-SSS-HHHHSSHHHHIIIIIHHHHHHHS-TGGG--HHHHHHHHHHHHHHHHHSTT-GGGHHHHHHHHHHHHHS-TT-TT-HHHHHHHHHHHHTTSPP-PPP---GGGG--

Radius of gyration: 22.71 Å; chains: 1; bounding box: 51×49×65 Å